Protein AF-A0A816TQZ9-F1 (afdb_monomer)

Secondary structure (DSSP, 8-state):
-TT-HHHHHHHHHHHHHHHHS---S-S--S-GGGSHHHHH-TTTTT-TTPPPEEEEEEEEEE--TTSS-TT-EEEEEEEEEETTS-GGGHHHHHHHHHHHHHHHHHT-EEEGGGTEEE----------HHHHHHHHTB-S-TTSSS--SSB---GGGTTS-GGGS--PBPPHHHHHHHHHHHHHHTSS--BTTB-S--TTTTSTT--TTTS----TTHHHHTT--------

Mean predicted aligned error: 10.35 Å

Organism: NCBI:txid392030

Radius of gyration: 22.28 Å; Cα contacts (8 Å, |Δi|>4): 282; chains: 1; bounding box: 49×62×60 Å

Structure (mmCIF, N/CA/C/O backbone):
data_AF-A0A816TQZ9-F1
#
_entry.id   AF-A0A816TQZ9-F1
#
loop_
_atom_site.group_PDB
_atom_site.id
_atom_site.type_symbol
_atom_site.label_atom_id
_atom_site.label_alt_id
_atom_site.label_comp_id
_atom_site.label_asym_id
_atom_site.label_entity_id
_atom_site.label_seq_id
_atom_site.pdbx_PDB_ins_code
_atom_site.Cartn_x
_atom_site.Cartn_y
_atom_site.Cartn_z
_atom_site.occupancy
_atom_site.B_iso_or_equiv
_atom_site.auth_seq_id
_atom_site.auth_comp_id
_atom_site.auth_asym_id
_atom_site.auth_atom_id
_atom_site.pdbx_PDB_model_num
ATOM 1 N N . MET A 1 1 ? -0.172 -1.841 18.898 1.00 71.25 1 MET A N 1
ATOM 2 C CA . MET A 1 1 ? 0.470 -0.613 18.380 1.00 71.25 1 MET A CA 1
ATOM 3 C C . MET A 1 1 ? 0.428 0.550 19.376 1.00 71.25 1 MET A C 1
ATOM 5 O O . MET A 1 1 ? 1.486 0.944 19.830 1.00 71.25 1 MET A O 1
ATOM 9 N N . LEU A 1 2 ? -0.741 1.076 19.772 1.00 70.94 2 LEU A N 1
ATOM 10 C CA . LEU A 1 2 ? -0.837 2.259 20.661 1.00 70.94 2 LEU A CA 1
ATOM 11 C C . LEU A 1 2 ? -0.293 2.056 22.089 1.00 70.94 2 LEU A C 1
ATOM 13 O O . LEU A 1 2 ? -0.017 3.023 22.787 1.00 70.94 2 LEU A O 1
ATOM 17 N N . SER A 1 3 ? -0.119 0.807 22.522 1.00 77.38 3 SER A N 1
ATOM 18 C CA . SER A 1 3 ? 0.549 0.453 23.779 1.00 77.38 3 SER A CA 1
ATOM 19 C C . SER A 1 3 ? 2.080 0.404 23.675 1.00 77.38 3 SER A C 1
ATOM 21 O O . SER A 1 3 ? 2.743 0.121 24.670 1.00 77.38 3 SER A O 1
ATOM 23 N N . ASN A 1 4 ? 2.655 0.629 22.487 1.00 80.25 4 ASN A N 1
ATOM 24 C CA . ASN A 1 4 ? 4.100 0.647 22.288 1.00 80.25 4 ASN A CA 1
ATOM 25 C C . ASN A 1 4 ? 4.689 1.923 22.932 1.00 80.25 4 ASN A C 1
ATOM 27 O O . ASN A 1 4 ? 4.287 3.019 22.533 1.00 80.25 4 ASN A O 1
ATOM 31 N N . PRO A 1 5 ? 5.646 1.814 23.877 1.00 84.38 5 PRO A N 1
ATOM 32 C CA . PRO A 1 5 ? 6.248 2.972 24.544 1.00 84.38 5 PRO A CA 1
ATOM 33 C C . PRO A 1 5 ? 6.835 4.009 23.580 1.00 84.38 5 PRO A C 1
ATOM 35 O O . PRO A 1 5 ? 6.706 5.205 23.812 1.00 84.38 5 PRO A O 1
ATOM 38 N N . TYR A 1 6 ? 7.411 3.566 22.460 1.00 81.75 6 TYR A N 1
ATOM 39 C CA . TYR A 1 6 ? 7.949 4.461 21.436 1.00 81.75 6 TYR A CA 1
ATOM 40 C C . TYR A 1 6 ? 6.853 5.300 20.762 1.00 81.75 6 TYR A C 1
ATOM 42 O O . TYR A 1 6 ? 7.016 6.502 20.564 1.00 81.75 6 TYR A O 1
ATOM 50 N N . VAL A 1 7 ? 5.709 4.680 20.450 1.00 80.50 7 VAL A N 1
ATOM 51 C CA . VAL A 1 7 ? 4.546 5.382 19.878 1.00 80.50 7 VAL A CA 1
ATOM 52 C C . VAL A 1 7 ? 3.989 6.385 20.884 1.00 80.50 7 VAL A C 1
ATOM 54 O O . VAL A 1 7 ? 3.632 7.498 20.506 1.00 80.50 7 VAL A O 1
ATOM 57 N N . LEU A 1 8 ? 3.953 6.018 22.166 1.00 82.88 8 LEU A N 1
ATOM 58 C CA . LEU A 1 8 ? 3.492 6.902 23.231 1.00 82.88 8 LEU A CA 1
ATOM 59 C C . LEU A 1 8 ? 4.400 8.133 23.392 1.00 82.88 8 LEU A C 1
ATOM 61 O O . LEU A 1 8 ? 3.894 9.248 23.495 1.00 82.88 8 LEU A O 1
ATOM 65 N N . ASP A 1 9 ? 5.722 7.958 23.340 1.00 83.88 9 ASP A N 1
ATOM 66 C CA . ASP A 1 9 ? 6.685 9.066 23.390 1.00 83.88 9 ASP A CA 1
ATOM 67 C C . ASP A 1 9 ? 6.522 10.032 22.210 1.00 83.88 9 ASP A C 1
ATOM 69 O O . ASP A 1 9 ? 6.576 11.254 22.379 1.00 83.88 9 ASP A O 1
ATOM 73 N N . ILE A 1 10 ? 6.312 9.494 21.006 1.00 80.94 10 ILE A N 1
ATOM 74 C CA . ILE A 1 10 ? 6.038 10.288 19.805 1.00 80.94 10 ILE A CA 1
ATOM 75 C C . ILE A 1 10 ? 4.733 11.072 19.960 1.00 80.94 10 ILE A C 1
ATOM 77 O O . ILE A 1 10 ? 4.704 12.272 19.686 1.00 80.94 10 ILE A O 1
ATOM 81 N N . LEU A 1 11 ? 3.674 10.413 20.434 1.00 79.75 11 LEU A N 1
ATOM 82 C CA . LEU A 1 11 ? 2.383 11.042 20.691 1.00 79.75 11 LEU A CA 1
ATOM 83 C C . LEU A 1 11 ? 2.515 12.209 21.668 1.00 79.75 11 LEU A C 1
ATOM 85 O O . LEU A 1 11 ? 2.061 13.308 21.366 1.00 79.75 11 LEU A O 1
ATOM 89 N N . ILE A 1 12 ? 3.187 12.004 22.803 1.00 80.38 12 ILE A N 1
ATOM 90 C CA . ILE A 1 12 ? 3.394 13.051 23.814 1.00 80.38 12 ILE A CA 1
ATOM 91 C C . ILE A 1 12 ? 4.124 14.258 23.208 1.00 80.38 12 ILE A C 1
ATOM 93 O O . ILE A 1 12 ? 3.735 15.403 23.447 1.00 80.38 12 ILE A O 1
ATOM 97 N N . LYS A 1 13 ? 5.165 14.027 22.397 1.00 80.31 13 LYS A N 1
ATOM 98 C CA . LYS A 1 13 ? 5.888 15.109 21.707 1.00 80.31 13 LYS A CA 1
ATOM 99 C C . LYS A 1 13 ? 4.984 15.875 20.739 1.00 80.31 13 LYS A C 1
ATOM 101 O O . LYS A 1 13 ? 5.015 17.104 20.759 1.00 80.31 13 LYS A O 1
ATOM 106 N N . ASN A 1 14 ? 4.178 15.171 19.942 1.00 77.06 14 ASN A N 1
ATOM 107 C CA . ASN A 1 14 ? 3.285 15.794 18.964 1.00 77.06 14 ASN A CA 1
ATOM 108 C C . ASN A 1 14 ? 2.167 16.603 19.645 1.00 77.06 14 ASN A C 1
ATOM 110 O O . ASN A 1 14 ? 1.941 17.759 19.302 1.00 77.06 14 ASN A O 1
ATOM 114 N N . PHE A 1 15 ? 1.541 16.058 20.694 1.00 74.81 15 PHE A N 1
ATOM 115 C CA . PHE A 1 15 ? 0.545 16.777 21.498 1.00 74.81 15 PHE A CA 1
ATOM 116 C C . PHE A 1 15 ? 1.100 18.071 22.090 1.00 74.81 15 PHE A C 1
ATOM 118 O O . PHE A 1 15 ? 0.459 19.115 21.995 1.00 74.81 15 PHE A O 1
ATOM 125 N N . ASN A 1 16 ? 2.304 18.022 22.663 1.00 72.25 16 ASN A N 1
ATOM 126 C CA . ASN A 1 16 ? 2.947 19.218 23.197 1.00 72.25 16 ASN A CA 1
ATOM 127 C C . ASN A 1 16 ? 3.206 20.262 22.101 1.00 72.25 16 ASN A C 1
ATOM 129 O O . ASN A 1 16 ? 3.134 21.453 22.380 1.00 72.25 16 ASN A O 1
ATOM 133 N N . GLN A 1 17 ? 3.487 19.860 20.860 1.00 72.06 17 GLN A N 1
ATOM 134 C CA . GLN A 1 17 ? 3.611 20.805 19.748 1.00 72.06 17 GLN A CA 1
ATOM 135 C C . GLN A 1 17 ? 2.259 21.400 19.347 1.00 72.06 17 GLN A C 1
ATOM 137 O O . GLN A 1 17 ? 2.161 22.620 1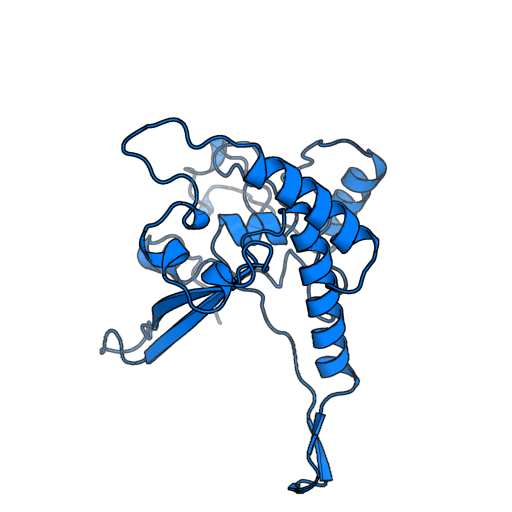9.261 1.00 72.06 17 GLN A O 1
ATOM 142 N N . ILE A 1 18 ? 1.222 20.576 19.170 1.00 68.31 18 ILE A N 1
ATOM 143 C CA . ILE A 1 18 ? -0.129 21.013 18.777 1.00 68.31 18 ILE A CA 1
ATOM 144 C C . ILE A 1 18 ? -0.721 21.976 19.816 1.00 68.31 18 ILE A C 1
ATOM 146 O O . ILE A 1 18 ? -1.246 23.022 19.456 1.00 68.31 18 ILE A O 1
ATOM 150 N N . ILE A 1 19 ? -0.583 21.675 21.112 1.00 64.06 19 ILE A N 1
ATOM 151 C CA . ILE A 1 19 ? -1.076 22.541 22.198 1.00 64.06 19 ILE A CA 1
ATOM 152 C C . ILE A 1 19 ? -0.330 23.886 22.233 1.00 64.06 19 ILE A C 1
ATOM 154 O O . ILE A 1 19 ? -0.926 24.912 22.552 1.00 64.06 19 ILE A O 1
ATOM 158 N N . ASN A 1 20 ? 0.967 23.894 21.908 1.00 63.34 20 ASN A N 1
ATOM 159 C CA . ASN A 1 20 ? 1.791 25.107 21.916 1.00 63.34 20 ASN A CA 1
ATOM 160 C C . ASN A 1 20 ? 1.712 25.914 20.609 1.00 63.34 20 ASN A C 1
ATOM 162 O O . ASN A 1 20 ? 2.188 27.053 20.572 1.00 63.34 20 ASN A O 1
ATOM 166 N N . GLN A 1 21 ? 1.124 25.364 19.542 1.00 62.41 21 GLN A N 1
ATOM 167 C CA . GLN A 1 21 ? 0.771 26.132 18.353 1.00 62.41 21 GLN A CA 1
ATOM 168 C C . GLN A 1 21 ? -0.410 27.036 18.708 1.00 62.41 21 GLN A C 1
ATOM 170 O O . GLN A 1 21 ? -1.573 26.670 18.571 1.00 62.41 21 GLN A O 1
ATOM 175 N N . ASN A 1 22 ? -0.102 28.237 19.203 1.00 52.62 22 ASN A N 1
ATOM 176 C CA . ASN A 1 22 ? -1.100 29.285 19.361 1.00 52.62 22 ASN A CA 1
ATOM 177 C C . ASN A 1 22 ? -1.821 29.461 18.021 1.00 52.62 22 ASN A C 1
ATOM 179 O O . ASN A 1 22 ? -1.175 29.729 17.006 1.00 52.62 22 ASN A O 1
ATOM 183 N N . ALA A 1 23 ? -3.147 29.318 18.023 1.00 53.66 23 ALA A N 1
ATOM 184 C CA . ALA A 1 23 ? -3.978 29.697 16.894 1.00 53.66 23 ALA A CA 1
ATOM 185 C C . ALA A 1 23 ? -3.732 31.186 16.615 1.00 53.66 23 ALA A C 1
ATOM 187 O O . ALA A 1 23 ? -4.242 32.059 17.318 1.00 53.66 23 ALA A O 1
ATOM 188 N N . HIS A 1 24 ? -2.876 31.480 15.639 1.00 53.28 24 HIS A N 1
ATOM 189 C CA . HIS A 1 24 ? -2.755 32.825 15.113 1.00 53.28 24 HIS A CA 1
ATOM 190 C C . HIS A 1 24 ? -4.095 33.168 14.469 1.00 53.28 24 HIS A C 1
ATOM 192 O O . HIS A 1 24 ? -4.574 32.429 13.608 1.00 53.28 24 HIS A O 1
ATOM 198 N N . ASP A 1 25 ? -4.697 34.258 14.945 1.00 51.41 25 ASP A N 1
ATOM 199 C CA . ASP A 1 25 ? -5.980 34.783 14.492 1.00 51.41 25 ASP A CA 1
ATOM 200 C C . ASP A 1 25 ? -5.898 35.077 12.990 1.00 51.41 25 ASP A C 1
ATOM 202 O O . ASP A 1 25 ? -5.339 36.076 12.537 1.00 51.41 25 ASP A O 1
ATOM 206 N N . THR A 1 26 ? -6.346 34.104 12.216 1.00 56.59 26 THR A N 1
ATOM 207 C CA . THR A 1 26 ? -6.417 34.120 10.765 1.00 56.59 26 THR A CA 1
ATOM 208 C C . THR A 1 26 ? -7.710 33.396 10.425 1.00 56.59 26 THR A C 1
ATOM 210 O O . THR A 1 26 ? -8.075 32.435 11.103 1.00 56.59 26 THR A O 1
ATOM 213 N N . ASP A 1 27 ? -8.413 33.830 9.381 1.00 64.56 27 ASP A N 1
ATOM 214 C CA . ASP A 1 27 ? -9.678 33.231 8.917 1.00 64.56 27 ASP A CA 1
ATOM 215 C C . ASP A 1 27 ? -9.530 31.770 8.411 1.00 64.56 27 ASP A C 1
ATOM 217 O O . ASP A 1 27 ? -10.388 31.247 7.700 1.00 64.56 27 ASP A O 1
ATOM 221 N N . LEU A 1 28 ? -8.422 31.098 8.737 1.00 62.06 28 LEU A N 1
ATOM 222 C CA . LEU A 1 28 ? -8.025 29.782 8.267 1.00 62.06 28 LEU A CA 1
ATOM 223 C C . LEU A 1 28 ? -8.034 28.774 9.420 1.00 62.06 28 LEU A C 1
ATOM 225 O O . LEU A 1 28 ? -7.440 28.979 10.478 1.00 62.06 28 LEU A O 1
ATOM 229 N N . MET A 1 29 ? -8.687 27.637 9.190 1.00 63.94 29 MET A N 1
ATOM 230 C CA . MET A 1 29 ? -8.690 26.513 10.120 1.00 63.94 29 MET A CA 1
ATOM 231 C C . MET A 1 29 ? -7.526 25.576 9.788 1.00 63.94 29 MET A C 1
ATOM 233 O O . MET A 1 29 ? -7.589 24.829 8.816 1.00 63.94 29 MET A O 1
ATOM 237 N N . PHE A 1 30 ? -6.475 25.610 10.605 1.00 62.88 30 PHE A N 1
ATOM 238 C CA . PHE A 1 30 ? -5.311 24.723 10.462 1.00 62.88 30 PHE A CA 1
ATOM 239 C C . PHE A 1 30 ? -5.487 23.372 11.158 1.00 62.88 30 PHE A C 1
ATOM 241 O O . PHE A 1 30 ? -4.858 22.393 10.778 1.00 62.88 30 PHE A O 1
ATOM 248 N N . ASP A 1 31 ? -6.359 23.322 12.165 1.00 68.50 31 ASP A N 1
ATOM 249 C CA . ASP A 1 31 ? -6.682 22.116 12.918 1.00 68.50 31 ASP A CA 1
ATOM 250 C C . ASP A 1 31 ? -8.156 22.192 13.327 1.00 68.50 31 ASP A C 1
ATOM 252 O O . ASP A 1 31 ? -8.632 23.218 13.821 1.00 68.50 31 ASP A O 1
ATOM 256 N N . TYR A 1 32 ? -8.903 21.115 13.123 1.00 71.69 32 TYR A N 1
ATOM 257 C CA . TYR A 1 32 ? -10.304 21.054 13.527 1.00 71.69 32 TYR A CA 1
ATOM 258 C C . TYR A 1 32 ? -10.478 20.981 15.048 1.00 71.69 32 TYR A C 1
ATOM 260 O O . TYR A 1 32 ? -11.555 21.308 15.532 1.00 71.69 32 TYR A O 1
ATOM 268 N N . ARG A 1 33 ? -9.434 20.714 15.844 1.00 71.19 33 ARG A N 1
ATOM 269 C CA . ARG A 1 33 ? -9.429 20.998 17.293 1.00 71.19 33 ARG A CA 1
ATOM 270 C C . ARG A 1 33 ? -9.761 22.467 17.593 1.00 71.19 33 ARG A C 1
ATOM 272 O O . ARG A 1 33 ? -10.336 22.765 18.640 1.00 71.19 33 ARG A O 1
ATOM 279 N N . HIS A 1 34 ? -9.481 23.379 16.661 1.00 71.94 34 HIS A N 1
ATOM 280 C CA . HIS A 1 34 ? -9.877 24.786 16.753 1.00 71.94 34 HIS A CA 1
ATOM 281 C C . HIS A 1 34 ? -11.310 25.054 16.266 1.00 71.94 34 HIS A C 1
ATOM 283 O O . HIS A 1 34 ? -11.861 26.122 16.554 1.00 71.94 34 HIS A O 1
ATOM 289 N N . ALA A 1 35 ? -11.949 24.093 15.590 1.00 74.31 35 ALA A N 1
ATOM 290 C CA . ALA A 1 35 ? -13.314 24.219 15.102 1.00 74.31 35 ALA A CA 1
ATOM 291 C C . ALA A 1 35 ? -14.307 24.370 16.260 1.00 74.31 35 ALA A C 1
ATOM 293 O O . ALA A 1 35 ? -14.221 23.714 17.303 1.00 74.31 35 ALA A O 1
ATOM 294 N N . SER A 1 36 ? -15.322 25.208 16.048 1.00 73.19 36 SER A N 1
ATOM 295 C CA . SER A 1 36 ? -16.401 25.413 17.023 1.00 73.19 36 SER A CA 1
ATOM 296 C C . SER A 1 36 ? -17.096 24.099 17.416 1.00 73.19 36 SER A C 1
ATOM 298 O O . SER A 1 36 ? -17.460 23.903 18.574 1.00 73.19 36 SER A O 1
ATOM 300 N N . GLN A 1 37 ? -17.201 23.164 16.471 1.00 77.00 37 GLN A N 1
ATOM 301 C CA . GLN A 1 37 ? -17.804 21.849 16.634 1.00 77.00 37 GLN A CA 1
ATOM 302 C C . GLN A 1 37 ? -16.960 20.938 17.535 1.00 77.00 37 GLN A C 1
ATOM 304 O O . GLN A 1 37 ? -17.521 20.207 18.350 1.00 77.00 37 GLN A O 1
ATOM 309 N N . ALA A 1 38 ? -15.626 21.016 17.460 1.00 74.81 38 ALA A N 1
ATOM 310 C CA . ALA A 1 38 ? -14.744 20.249 18.339 1.00 74.81 38 ALA A CA 1
ATOM 311 C C . ALA A 1 38 ? -14.896 20.674 19.806 1.00 74.81 38 ALA A C 1
ATOM 313 O O . ALA A 1 38 ? -14.959 19.819 20.688 1.00 74.81 38 ALA A O 1
ATOM 314 N N . LYS A 1 39 ? -15.079 21.978 20.069 1.00 72.00 39 LYS A N 1
ATOM 315 C CA . LYS A 1 39 ? -15.346 22.511 21.422 1.00 72.00 39 LYS A CA 1
ATOM 316 C C . LYS A 1 39 ? -16.665 22.004 22.020 1.00 72.00 39 LYS A C 1
ATOM 318 O O . LYS A 1 39 ? -16.823 21.975 23.240 1.00 72.00 39 LYS A O 1
ATOM 323 N N . LEU A 1 40 ? -17.610 21.601 21.171 1.00 82.38 40 LEU A N 1
ATOM 324 C CA . LEU A 1 40 ? -18.901 21.037 21.570 1.00 82.38 40 LEU A CA 1
ATOM 325 C C . LEU A 1 40 ? -18.886 19.503 21.658 1.00 82.38 40 LEU A C 1
ATOM 327 O O . LEU A 1 40 ? -19.858 18.920 22.140 1.00 82.38 40 LEU A O 1
ATOM 331 N N . HIS A 1 41 ? -17.808 18.839 21.230 1.00 85.44 41 HIS A N 1
ATOM 332 C CA . HIS A 1 41 ? -17.741 17.383 21.216 1.00 85.44 41 HIS A CA 1
ATOM 333 C C . HIS A 1 41 ? -17.778 16.818 22.653 1.00 85.44 41 HIS A C 1
ATOM 335 O O . HIS A 1 41 ? -16.943 17.205 23.479 1.00 85.44 41 HIS A O 1
ATOM 341 N N . PRO A 1 42 ? -18.686 15.873 22.980 1.00 88.06 42 PRO A N 1
ATOM 342 C CA . PRO A 1 42 ? -18.902 15.406 24.356 1.00 88.06 42 PRO A CA 1
ATOM 343 C C . PRO A 1 42 ? -17.651 14.852 25.045 1.00 88.06 42 PRO A C 1
ATOM 345 O O . PRO A 1 42 ? -17.492 14.987 26.260 1.00 88.06 42 PRO A O 1
ATOM 348 N N . VAL A 1 43 ? -16.760 14.228 24.271 1.00 86.44 43 VAL A N 1
ATOM 349 C CA . VAL A 1 43 ? -15.501 13.682 24.790 1.00 86.44 43 VAL A CA 1
ATOM 350 C C . VAL A 1 43 ? -14.453 14.781 24.933 1.00 86.44 43 VAL A C 1
ATOM 352 O O . VAL A 1 43 ? -13.861 14.893 26.000 1.00 86.44 43 VAL A O 1
ATOM 355 N N . LEU A 1 44 ? -14.273 15.637 23.920 1.00 80.69 44 LEU A N 1
ATOM 356 C CA . LEU A 1 44 ? -13.209 16.655 23.923 1.00 80.69 44 LEU A CA 1
ATOM 357 C C . LEU A 1 44 ? -13.479 17.754 24.951 1.00 80.69 44 LEU A C 1
ATOM 359 O O . LEU A 1 44 ? -12.550 18.248 25.578 1.00 80.69 44 LEU A O 1
ATOM 363 N N . LYS A 1 45 ? -14.755 18.069 25.207 1.00 81.31 45 LYS A N 1
ATOM 364 C CA . LYS A 1 45 ? -15.158 19.014 26.253 1.00 81.31 45 LYS A CA 1
ATOM 365 C C . LYS A 1 45 ? -14.685 18.592 27.651 1.00 81.31 45 LYS A C 1
ATOM 367 O O . LYS A 1 45 ? -14.358 19.449 28.463 1.00 81.31 45 LYS A O 1
ATOM 372 N N . ASN A 1 46 ? -14.678 17.289 27.936 1.00 83.44 46 ASN A N 1
ATOM 373 C CA . ASN A 1 46 ? -14.312 16.748 29.251 1.00 83.44 46 ASN A CA 1
ATOM 374 C C . ASN A 1 46 ? -12.877 16.203 29.298 1.00 83.44 46 ASN A C 1
ATOM 376 O O . ASN A 1 46 ? -12.300 16.075 30.374 1.00 83.44 46 ASN A O 1
ATOM 380 N N . LYS A 1 47 ? -12.331 15.822 28.141 1.00 84.50 47 LYS A N 1
ATOM 381 C CA . LYS A 1 47 ? -11.024 15.186 27.964 1.00 84.50 47 LYS A CA 1
ATOM 382 C C . LYS A 1 47 ? -10.338 15.788 26.728 1.00 84.50 47 LYS A C 1
ATOM 384 O O . LYS A 1 47 ? -10.317 15.133 25.680 1.00 84.50 47 LYS A O 1
ATOM 389 N N . PRO A 1 48 ? -9.813 17.022 26.823 1.00 76.81 48 PRO A N 1
ATOM 390 C CA . PRO A 1 48 ? -9.214 17.727 25.686 1.00 76.81 48 PRO A CA 1
ATOM 391 C C . PRO A 1 48 ? -7.989 17.005 25.102 1.00 76.81 48 PRO A C 1
ATOM 393 O O . PRO A 1 48 ? -7.726 17.127 23.912 1.00 76.81 48 PRO A O 1
ATOM 396 N N . ASP A 1 49 ? -7.311 16.176 25.900 1.00 76.25 49 ASP A N 1
ATOM 397 C CA . ASP A 1 49 ? -6.138 15.393 25.481 1.00 76.25 49 ASP A CA 1
ATOM 398 C C . ASP A 1 49 ? -6.500 14.065 24.786 1.00 76.25 49 ASP A C 1
ATOM 400 O O . ASP A 1 49 ? -5.647 13.201 24.585 1.00 76.25 49 ASP A O 1
ATOM 404 N N . SER A 1 50 ? -7.776 13.845 24.456 1.00 81.25 50 SER A N 1
ATOM 405 C CA . SER A 1 50 ? -8.187 12.618 23.767 1.00 81.25 50 SER A CA 1
ATOM 406 C C . SER A 1 50 ? -7.609 12.578 22.355 1.00 81.25 50 SER A C 1
ATOM 408 O O . SER A 1 50 ? -7.688 13.563 21.625 1.00 81.25 50 SER A O 1
ATOM 410 N N . LEU A 1 51 ? -7.092 11.413 21.955 1.00 78.69 51 LEU A N 1
ATOM 411 C CA . LEU A 1 51 ? -6.723 11.153 20.566 1.00 78.69 51 LEU A CA 1
ATOM 412 C C . LEU A 1 51 ? -7.945 11.270 19.663 1.00 78.69 51 LEU A C 1
ATOM 414 O O . LEU A 1 51 ? -9.015 10.732 19.972 1.00 78.69 51 LEU A O 1
ATOM 418 N N . TRP A 1 52 ? -7.764 11.924 18.526 1.00 77.56 52 TRP A N 1
ATOM 419 C CA . TRP A 1 52 ? -8.813 12.086 17.549 1.00 77.56 52 TRP A CA 1
ATOM 420 C C . TRP A 1 52 ? -8.720 11.029 16.449 1.00 77.56 52 TRP A C 1
ATOM 422 O O . TRP A 1 52 ? -7.734 10.891 15.729 1.00 77.56 52 TRP A O 1
ATOM 432 N N . PHE A 1 53 ? -9.808 10.277 16.334 1.00 81.88 53 PHE A N 1
ATOM 433 C CA . PHE A 1 53 ? -10.116 9.386 15.234 1.00 81.88 53 PHE A CA 1
ATOM 434 C C . PHE A 1 53 ? -11.095 10.049 14.252 1.00 81.88 53 PHE A C 1
ATOM 436 O O . PHE A 1 53 ? -12.219 10.399 14.627 1.00 81.88 53 PHE A O 1
ATOM 443 N N . GLN A 1 54 ? -10.672 10.220 13.004 1.00 83.62 54 GLN A N 1
ATOM 444 C CA . GLN A 1 54 ? -11.473 10.757 11.910 1.00 83.62 54 GLN A CA 1
ATOM 445 C C . GLN A 1 54 ? -11.873 9.634 10.955 1.00 83.62 54 GLN A C 1
ATOM 447 O O . GLN A 1 54 ? -11.058 8.783 10.610 1.00 83.62 54 GLN A O 1
ATOM 452 N N . LEU A 1 55 ? -13.130 9.665 10.516 1.00 86.62 55 LEU A N 1
ATOM 453 C CA . LEU A 1 55 ? -13.649 8.816 9.453 1.00 86.62 55 LEU A CA 1
ATOM 454 C C . LEU A 1 55 ? -13.971 9.680 8.239 1.00 86.62 55 LEU A C 1
ATOM 456 O O . LEU A 1 55 ? -14.585 10.739 8.378 1.00 86.62 55 LEU A O 1
ATOM 460 N N . TYR A 1 56 ? -13.588 9.208 7.063 1.00 84.31 56 TYR A N 1
ATOM 461 C CA . TYR A 1 56 ? -13.966 9.783 5.780 1.00 84.31 56 TYR A CA 1
ATOM 462 C C . TYR A 1 56 ? -14.524 8.667 4.901 1.00 84.31 56 TYR A C 1
ATOM 464 O O . TYR A 1 56 ? -14.032 7.541 4.937 1.00 84.31 56 TYR A O 1
ATOM 472 N N . VAL A 1 57 ? -15.588 8.954 4.159 1.00 87.81 57 VAL A N 1
ATOM 473 C CA . VAL A 1 57 ? -16.233 7.973 3.287 1.00 87.81 57 VAL A CA 1
ATOM 474 C C . VAL A 1 57 ? -16.333 8.560 1.895 1.00 87.81 57 VAL A C 1
ATOM 476 O O . VAL A 1 57 ? -16.811 9.681 1.740 1.00 87.81 57 VAL A O 1
ATOM 479 N N . ASP A 1 58 ? -15.918 7.771 0.914 1.00 85.31 58 ASP A N 1
ATOM 480 C CA . ASP A 1 58 ? -16.065 8.073 -0.503 1.00 85.31 58 ASP A CA 1
ATOM 481 C C . ASP A 1 58 ? -16.733 6.896 -1.226 1.00 85.31 58 ASP A C 1
ATOM 483 O O . ASP A 1 58 ? -16.727 5.761 -0.739 1.00 85.31 58 ASP A O 1
ATOM 487 N N . GLU A 1 59 ? -17.328 7.149 -2.386 1.00 79.38 59 GLU A N 1
ATOM 488 C CA . GLU A 1 59 ? -17.925 6.121 -3.237 1.00 79.38 59 GLU A CA 1
ATOM 489 C C . GLU A 1 59 ? -17.249 6.105 -4.606 1.00 79.38 59 GLU A C 1
ATOM 491 O O . GLU A 1 59 ? -17.254 7.097 -5.329 1.00 79.38 59 GLU A O 1
ATOM 496 N N . ILE A 1 60 ? -16.762 4.936 -5.017 1.00 73.19 60 ILE A N 1
ATOM 497 C CA . ILE A 1 60 ? -16.259 4.708 -6.371 1.00 73.19 60 ILE A CA 1
ATOM 4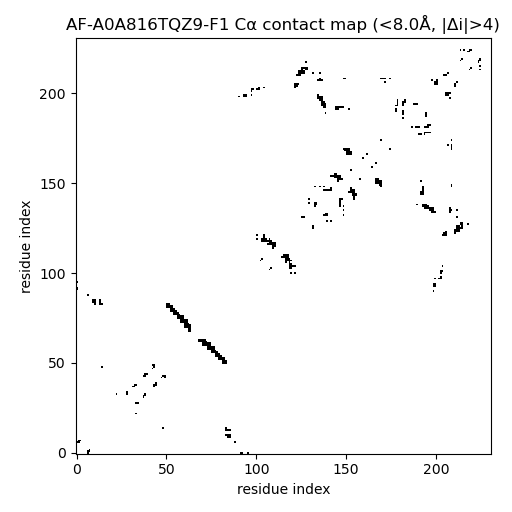98 C C . ILE A 1 60 ? -17.308 3.948 -7.180 1.00 73.19 60 ILE A C 1
ATOM 500 O O . ILE A 1 60 ? -17.743 2.860 -6.798 1.00 73.19 60 ILE A O 1
ATOM 504 N N . GLY A 1 61 ? -17.703 4.503 -8.327 1.00 68.00 61 GLY A N 1
ATOM 505 C CA . GLY A 1 61 ? -18.476 3.785 -9.339 1.00 68.00 61 GLY A CA 1
ATOM 506 C C . GLY A 1 61 ? -17.582 2.810 -10.104 1.00 68.00 61 GLY A C 1
ATOM 507 O O . GLY A 1 61 ? -16.587 3.216 -10.697 1.00 68.00 61 GLY A O 1
ATOM 508 N N . LEU A 1 62 ? -17.929 1.524 -10.097 1.00 67.06 62 LEU A N 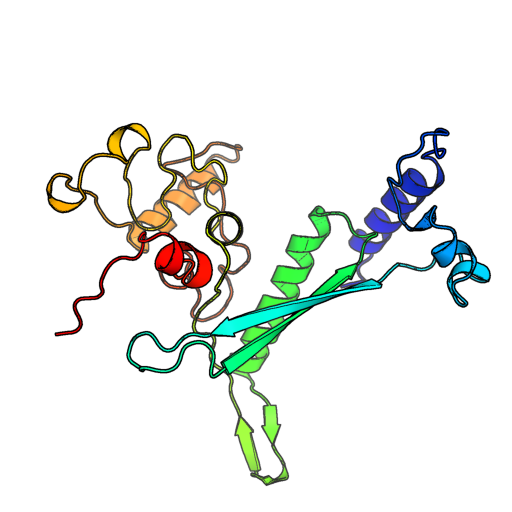1
ATOM 509 C CA . LEU A 1 62 ? -17.295 0.518 -10.940 1.00 67.06 62 LEU A CA 1
ATOM 510 C C . LEU A 1 62 ? -18.110 0.340 -12.221 1.00 67.06 62 LEU A C 1
ATOM 512 O O . LEU A 1 62 ? -19.237 -0.171 -12.216 1.00 67.06 62 LEU A O 1
ATOM 516 N N . THR A 1 63 ? -17.514 0.734 -13.339 1.00 57.59 63 THR A N 1
ATOM 517 C CA . THR A 1 63 ? -18.065 0.516 -14.676 1.00 57.59 63 THR A CA 1
ATOM 518 C C . THR A 1 63 ? -17.584 -0.829 -15.204 1.00 57.59 63 THR A C 1
ATOM 520 O O . THR A 1 63 ? -16.388 -1.102 -15.224 1.00 57.59 63 THR A O 1
ATOM 523 N N . ASN A 1 64 ? -18.498 -1.681 -15.674 1.00 56.94 64 ASN A N 1
ATOM 524 C CA . ASN A 1 64 ? -18.107 -2.856 -16.449 1.00 56.94 64 ASN A CA 1
ATOM 525 C C . ASN A 1 64 ? -17.664 -2.389 -17.851 1.00 56.94 64 ASN A C 1
ATOM 527 O O . ASN A 1 64 ? -18.516 -1.890 -18.593 1.00 56.94 64 ASN A O 1
ATOM 531 N N . PRO A 1 65 ? -16.395 -2.580 -18.257 1.00 54.59 65 PRO A N 1
ATOM 532 C CA . PRO A 1 65 ? -15.914 -2.127 -19.562 1.00 54.59 65 PRO A CA 1
ATOM 533 C C . PRO A 1 65 ? -16.549 -2.874 -20.754 1.00 54.59 65 PRO A C 1
ATOM 535 O O . PRO A 1 65 ? -16.376 -2.453 -21.894 1.00 54.59 65 PRO A O 1
ATOM 538 N N . ILE A 1 66 ? -17.301 -3.962 -20.523 1.00 54.41 66 ILE A N 1
ATOM 539 C CA . ILE A 1 66 ? -17.890 -4.832 -21.563 1.00 54.41 66 ILE A CA 1
ATOM 540 C C . ILE A 1 66 ? -19.444 -4.788 -21.550 1.00 54.41 66 ILE A C 1
ATOM 542 O O . ILE A 1 66 ? -20.109 -5.603 -22.185 1.00 54.41 66 ILE A O 1
ATOM 546 N N . GLY A 1 67 ? -20.079 -3.830 -20.857 1.00 55.34 67 GLY A N 1
ATOM 547 C CA . GLY A 1 67 ? -21.547 -3.756 -20.733 1.00 55.34 67 GLY A CA 1
ATOM 548 C C . GLY A 1 67 ? -22.164 -2.391 -21.059 1.00 55.34 67 GLY A C 1
ATOM 549 O O . GLY A 1 67 ? -21.635 -1.352 -20.694 1.00 55.34 67 GLY A O 1
ATOM 550 N N . VAL A 1 68 ? -23.354 -2.385 -21.678 1.00 51.56 68 VAL A N 1
ATOM 551 C CA . VAL A 1 68 ? -24.098 -1.173 -22.119 1.00 51.56 68 VAL A CA 1
ATOM 552 C C . VAL A 1 68 ? -24.668 -0.332 -20.953 1.00 51.56 68 VAL A C 1
ATOM 554 O O . VAL A 1 68 ? -25.357 0.661 -21.174 1.00 51.56 68 VAL A O 1
ATOM 557 N N . LYS A 1 69 ? -24.405 -0.700 -19.694 1.00 53.75 69 LYS A N 1
ATOM 558 C CA . LYS A 1 69 ? -24.827 0.066 -18.513 1.00 53.75 69 LYS A CA 1
ATOM 559 C C . LYS A 1 69 ? -23.610 0.629 -17.790 1.00 53.75 69 LYS A C 1
ATOM 561 O O . LYS A 1 69 ? -22.862 -0.117 -17.165 1.00 53.75 69 LYS A O 1
ATOM 566 N N . LYS A 1 70 ? -23.467 1.955 -17.851 1.00 51.94 70 LYS A N 1
ATOM 567 C CA . LYS A 1 70 ? -22.614 2.712 -16.933 1.00 51.94 70 LYS A CA 1
ATOM 568 C C . LYS A 1 70 ? -23.183 2.587 -15.506 1.00 51.94 70 LYS A C 1
ATOM 570 O O . LYS A 1 70 ? -24.397 2.665 -15.328 1.00 51.94 70 LYS A O 1
ATOM 575 N N . ASP A 1 71 ? -22.301 2.339 -14.539 1.00 52.72 71 ASP A N 1
ATOM 576 C CA . ASP A 1 71 ? -22.509 2.430 -13.081 1.00 52.72 71 ASP A CA 1
ATOM 577 C C . ASP A 1 71 ? -23.473 1.437 -12.402 1.00 52.72 71 ASP A C 1
ATOM 579 O O . ASP A 1 71 ? -24.301 1.815 -11.573 1.00 52.72 71 ASP A O 1
ATOM 583 N N . THR A 1 72 ? -23.369 0.134 -12.685 1.00 56.81 72 THR A N 1
ATOM 584 C CA . THR A 1 72 ? -24.170 -0.877 -11.956 1.00 56.81 72 THR A CA 1
ATOM 585 C C . THR A 1 72 ? -23.631 -1.275 -10.576 1.00 56.81 72 THR A C 1
ATOM 587 O O . THR A 1 72 ? -24.378 -1.888 -9.815 1.00 56.81 72 THR A O 1
ATOM 590 N N . GLN A 1 73 ? -22.376 -0.966 -10.230 1.00 62.62 73 GLN A N 1
ATOM 591 C CA . GLN A 1 73 ? -21.781 -1.323 -8.934 1.00 62.62 73 GLN A CA 1
ATOM 592 C C . GLN A 1 73 ? -21.050 -0.128 -8.324 1.00 62.62 73 GLN A C 1
ATOM 594 O O . GLN A 1 73 ? -20.337 0.582 -9.024 1.00 62.62 73 GLN A O 1
ATOM 599 N N . LYS A 1 74 ? -21.223 0.086 -7.017 1.00 74.00 74 LYS A N 1
ATOM 600 C CA . LYS A 1 74 ? -20.494 1.097 -6.247 1.00 74.00 74 LYS A CA 1
ATOM 601 C C . LYS A 1 74 ? -19.687 0.421 -5.149 1.00 74.00 74 LYS A C 1
ATOM 603 O O . LYS A 1 74 ? -20.204 -0.465 -4.469 1.00 74.00 74 LYS A O 1
ATOM 608 N N . VAL A 1 75 ? -18.449 0.855 -4.970 1.00 77.06 75 VAL A N 1
ATOM 609 C CA . VAL A 1 75 ? -17.590 0.472 -3.852 1.00 77.06 75 VAL A CA 1
ATOM 610 C C . VAL A 1 75 ? -17.505 1.656 -2.908 1.00 77.06 75 VAL A C 1
ATOM 612 O O . VAL A 1 75 ? -17.041 2.724 -3.289 1.00 77.06 75 VAL A O 1
ATOM 615 N N . THR A 1 76 ? -17.960 1.468 -1.675 1.00 83.19 76 THR A N 1
ATOM 616 C CA . THR A 1 76 ? -17.794 2.463 -0.616 1.00 83.19 76 THR A CA 1
ATOM 617 C C . THR A 1 76 ? -16.433 2.267 0.034 1.00 83.19 76 THR A C 1
ATOM 619 O O . THR A 1 76 ? -16.141 1.195 0.568 1.00 83.19 76 THR A O 1
ATOM 622 N N . MET A 1 77 ? -15.610 3.305 0.005 1.00 82.38 77 MET A N 1
ATOM 623 C CA . MET A 1 77 ? -14.328 3.350 0.687 1.00 82.38 77 MET A CA 1
ATOM 624 C C . MET A 1 77 ? -14.507 4.087 2.003 1.00 82.38 77 MET A C 1
ATOM 626 O O . MET A 1 77 ? -14.959 5.227 2.026 1.00 82.38 77 MET A O 1
ATOM 630 N N . LEU A 1 78 ? -14.158 3.428 3.104 1.00 83.19 78 LEU A N 1
ATOM 631 C CA . LEU A 1 78 ? -14.097 4.050 4.418 1.00 83.19 78 LEU A CA 1
ATOM 632 C C . LEU A 1 78 ? -12.630 4.217 4.791 1.00 83.19 78 LEU A C 1
ATOM 634 O O . LEU A 1 78 ? -11.914 3.245 5.022 1.00 83.19 78 LEU A O 1
ATOM 638 N N . TYR A 1 79 ? -12.205 5.466 4.848 1.00 83.56 79 TYR A N 1
ATOM 639 C CA . TYR A 1 79 ? -10.896 5.876 5.309 1.00 83.56 79 TYR A CA 1
ATOM 640 C C . TYR A 1 79 ? -10.996 6.210 6.789 1.00 83.56 79 TYR A C 1
ATOM 642 O O . TYR A 1 79 ? -11.963 6.829 7.242 1.00 83.56 79 TYR A O 1
ATOM 650 N N . PHE A 1 80 ? -9.981 5.819 7.547 1.00 81.38 80 PHE A N 1
ATOM 651 C CA . PHE A 1 80 ? -9.829 6.274 8.914 1.00 81.38 80 PHE A CA 1
ATOM 652 C C . PHE A 1 80 ? -8.445 6.870 9.108 1.00 81.38 80 PHE A C 1
ATOM 654 O O . PHE A 1 80 ? -7.462 6.388 8.551 1.00 81.38 80 PHE A O 1
ATOM 661 N N . GLN A 1 81 ? -8.378 7.907 9.930 1.00 78.81 81 GLN A N 1
ATOM 662 C CA . GLN A 1 81 ? -7.135 8.553 10.309 1.00 78.81 81 GLN A CA 1
ATOM 663 C C . GLN A 1 81 ? -7.130 8.759 11.818 1.00 78.81 81 GLN A C 1
ATOM 665 O O . GLN A 1 81 ? -8.115 9.203 12.408 1.00 78.81 81 GLN A O 1
ATOM 670 N N . LEU A 1 82 ? -6.003 8.451 12.449 1.00 79.50 82 LEU A N 1
ATOM 671 C CA . LEU A 1 82 ? -5.704 8.938 13.789 1.00 79.50 82 LEU A CA 1
ATOM 672 C C . LEU A 1 82 ? -4.931 10.245 13.621 1.00 79.50 82 LEU A C 1
ATOM 674 O O . LEU A 1 82 ? -3.726 10.219 13.391 1.00 79.50 82 LEU A O 1
ATOM 678 N N . ALA A 1 83 ? -5.648 11.369 13.666 1.00 75.62 83 ALA A N 1
ATOM 679 C CA . ALA A 1 83 ? -5.159 12.677 13.221 1.00 75.62 83 ALA A CA 1
ATOM 680 C C . ALA A 1 83 ? -3.919 13.167 13.990 1.00 75.62 83 ALA A C 1
ATOM 682 O O . ALA A 1 83 ? -3.127 13.936 13.461 1.00 75.62 83 ALA A O 1
ATOM 683 N N . ASP A 1 84 ? -3.728 12.681 15.218 1.00 77.19 84 ASP A N 1
ATOM 684 C CA . ASP A 1 84 ? -2.622 13.085 16.091 1.00 77.19 84 ASP A CA 1
ATOM 685 C C . ASP A 1 84 ? -1.365 12.206 15.956 1.00 77.19 84 ASP A C 1
ATOM 687 O O . ASP A 1 84 ? -0.367 12.448 16.643 1.00 77.19 84 ASP A O 1
ATOM 691 N N . LEU A 1 85 ? -1.395 11.163 15.117 1.00 75.94 85 LEU A N 1
ATOM 692 C CA . LEU A 1 85 ? -0.217 10.338 14.854 1.00 75.94 85 LEU A CA 1
ATOM 693 C C . LEU A 1 85 ? 0.604 10.937 13.706 1.00 75.94 85 LEU A C 1
ATOM 695 O O . LEU A 1 85 ? 0.047 11.192 12.641 1.00 75.94 85 LEU A O 1
ATOM 699 N N . PRO A 1 86 ? 1.921 11.138 13.887 1.00 72.38 86 PRO A N 1
ATOM 700 C CA . PRO A 1 86 ? 2.777 11.574 12.795 1.00 72.38 86 PRO A CA 1
ATOM 701 C C . PRO A 1 86 ? 3.026 10.442 11.798 1.00 72.38 86 PRO A C 1
ATOM 703 O O . PRO A 1 86 ? 2.945 9.259 12.143 1.00 72.38 86 PRO A O 1
ATOM 706 N N . ASP A 1 87 ? 3.440 10.817 10.588 1.00 69.00 87 ASP A N 1
ATOM 707 C CA . ASP A 1 87 ? 3.673 9.887 9.478 1.00 69.00 87 ASP A CA 1
ATOM 708 C C . ASP A 1 87 ? 4.696 8.792 9.797 1.00 69.00 87 ASP A C 1
ATOM 710 O O . ASP A 1 87 ? 4.624 7.691 9.256 1.00 69.00 87 ASP A O 1
ATOM 714 N N . THR A 1 88 ? 5.619 9.043 10.730 1.00 70.56 88 THR A N 1
ATOM 715 C CA . THR A 1 88 ? 6.590 8.043 11.200 1.00 70.56 88 THR A CA 1
ATOM 716 C C . THR A 1 88 ? 5.935 6.815 11.836 1.00 70.56 88 THR A C 1
ATOM 718 O O . THR A 1 88 ? 6.560 5.759 11.911 1.00 70.56 88 THR A O 1
ATOM 721 N N . VAL A 1 89 ? 4.676 6.914 12.274 1.00 75.00 89 VAL A N 1
ATOM 722 C CA . VAL A 1 89 ? 3.913 5.784 12.820 1.00 75.00 89 VAL A CA 1
ATOM 723 C C . VAL A 1 89 ? 3.273 4.941 11.708 1.00 75.00 89 VAL A C 1
ATOM 725 O O . VAL A 1 89 ? 2.968 3.773 11.946 1.00 75.00 89 VAL A O 1
ATOM 728 N N . ASN A 1 90 ? 3.141 5.460 10.480 1.00 74.31 90 ASN A N 1
ATOM 729 C CA . ASN A 1 90 ? 2.544 4.733 9.348 1.00 74.31 90 ASN A CA 1
ATOM 730 C C . ASN A 1 90 ? 3.274 3.413 9.062 1.00 74.31 90 ASN A C 1
ATOM 732 O O . ASN A 1 90 ? 2.626 2.391 8.839 1.00 74.31 90 ASN A O 1
ATOM 736 N N . SER A 1 91 ? 4.604 3.383 9.187 1.00 77.12 91 SER A N 1
ATOM 737 C CA . SER A 1 91 ? 5.384 2.148 9.032 1.00 77.12 91 SER A CA 1
ATOM 738 C C . SER A 1 91 ? 4.967 1.064 10.033 1.00 77.12 91 SER A C 1
ATOM 740 O O . SER A 1 91 ? 4.842 -0.100 9.663 1.00 77.12 91 SER A O 1
ATOM 742 N N . MET A 1 92 ? 4.656 1.437 11.281 1.00 81.25 92 MET A N 1
ATOM 743 C CA . MET A 1 92 ? 4.187 0.487 12.301 1.00 81.25 92 MET A CA 1
ATOM 744 C C . MET A 1 92 ? 2.780 -0.045 12.007 1.00 81.25 92 MET A C 1
ATOM 746 O O . MET A 1 92 ? 2.458 -1.185 12.362 1.00 81.25 92 MET A O 1
ATOM 750 N N . PHE A 1 93 ? 1.933 0.762 11.361 1.00 82.81 93 PHE A N 1
ATOM 751 C CA . PHE A 1 93 ? 0.636 0.297 10.875 1.00 82.81 93 PHE A CA 1
ATOM 752 C C . PHE A 1 93 ? 0.801 -0.729 9.762 1.00 82.81 93 PHE A C 1
ATOM 754 O O . PHE A 1 93 ? 0.180 -1.788 9.835 1.00 82.81 93 PHE A O 1
ATOM 761 N N . PHE A 1 94 ? 1.654 -0.457 8.771 1.00 88.56 94 PHE A N 1
ATOM 762 C CA . PHE A 1 94 ? 1.903 -1.404 7.684 1.00 88.56 94 PHE A CA 1
ATOM 763 C C . PHE A 1 94 ? 2.470 -2.722 8.203 1.00 88.56 94 PHE A C 1
ATOM 765 O O . PHE A 1 94 ? 1.962 -3.774 7.833 1.00 88.56 94 PHE A O 1
ATOM 772 N N . GLU A 1 95 ? 3.427 -2.688 9.132 1.00 88.62 95 GLU A N 1
ATOM 773 C CA . GLU A 1 95 ? 3.943 -3.905 9.771 1.00 88.62 95 GLU A CA 1
ATOM 774 C C . GLU A 1 95 ? 2.840 -4.717 10.462 1.00 88.62 95 GLU A C 1
ATOM 776 O O . GLU A 1 95 ? 2.774 -5.937 10.297 1.00 88.62 95 GLU A O 1
ATOM 781 N N . SER A 1 96 ? 1.942 -4.045 11.192 1.00 89.12 96 SER A N 1
ATOM 782 C CA . SER A 1 96 ? 0.815 -4.700 11.868 1.00 89.12 96 SER A CA 1
ATOM 783 C C . SER A 1 96 ? -0.153 -5.331 10.858 1.00 89.12 96 SER A C 1
ATOM 785 O O . SER A 1 96 ? -0.535 -6.489 11.011 1.00 89.12 96 SER A O 1
ATOM 787 N N . ILE A 1 97 ? -0.492 -4.610 9.783 1.00 91.50 97 ILE A N 1
ATOM 788 C CA . ILE A 1 97 ? -1.357 -5.112 8.705 1.00 91.50 97 ILE A CA 1
ATOM 789 C C . ILE A 1 97 ? -0.714 -6.319 8.013 1.00 91.50 97 ILE A C 1
ATOM 791 O O . ILE A 1 97 ? -1.380 -7.326 7.790 1.00 91.50 97 ILE A O 1
ATOM 795 N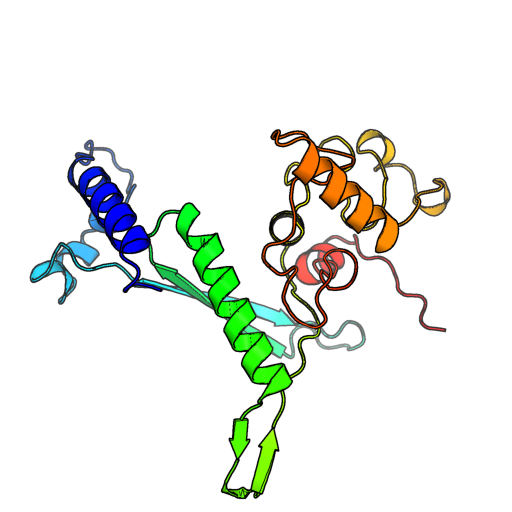 N . VAL A 1 98 ? 0.582 -6.254 7.698 1.00 95.31 98 VAL A N 1
ATOM 796 C CA . VAL A 1 98 ? 1.325 -7.363 7.084 1.00 95.31 98 VAL A CA 1
ATOM 797 C C . VAL A 1 98 ? 1.291 -8.600 7.983 1.00 95.31 98 VAL A C 1
ATOM 799 O O . VAL A 1 98 ? 1.051 -9.706 7.495 1.00 95.31 98 VAL A O 1
ATOM 802 N N . GLN A 1 99 ? 1.492 -8.430 9.292 1.00 95.12 99 GLN A N 1
ATOM 803 C CA . GLN A 1 99 ? 1.426 -9.526 10.256 1.00 95.12 99 GLN A CA 1
ATOM 804 C C . GLN A 1 99 ? 0.026 -10.153 10.320 1.00 95.12 99 GLN A C 1
ATOM 806 O O . GLN A 1 99 ? -0.099 -11.382 10.276 1.00 95.12 99 GLN A O 1
ATOM 811 N N . ASP A 1 100 ? -1.018 -9.331 10.400 1.00 94.81 100 ASP A N 1
ATOM 812 C CA . ASP A 1 100 ? -2.402 -9.800 10.471 1.00 94.81 100 ASP A CA 1
ATOM 813 C C . ASP A 1 100 ? -2.803 -10.531 9.184 1.00 94.81 100 ASP A C 1
ATOM 815 O O . ASP A 1 100 ? -3.329 -11.645 9.238 1.00 94.81 100 ASP A O 1
ATOM 819 N N . LEU A 1 101 ? -2.472 -9.973 8.015 1.00 95.94 101 LEU A N 1
ATOM 820 C CA . LEU A 1 101 ? -2.721 -10.615 6.725 1.00 95.94 101 LEU A CA 1
ATOM 821 C C . LEU A 1 101 ? -1.964 -11.941 6.609 1.00 95.94 101 LEU A C 1
ATOM 823 O O . LEU A 1 101 ? -2.564 -12.953 6.262 1.00 95.94 101 LEU A O 1
ATOM 827 N N . ASN A 1 102 ? -0.680 -11.995 6.966 1.00 97.56 102 ASN A N 1
ATOM 828 C CA . ASN A 1 102 ? 0.073 -13.252 6.978 1.00 97.56 102 ASN A CA 1
ATOM 829 C C . ASN A 1 102 ? -0.542 -14.289 7.926 1.00 97.56 102 ASN A C 1
ATOM 831 O O . ASN A 1 102 ? -0.588 -15.473 7.589 1.00 97.56 102 ASN A O 1
ATOM 835 N N . THR A 1 103 ? -1.069 -13.864 9.074 1.00 96.81 103 THR A N 1
ATOM 836 C CA . THR A 1 103 ? -1.795 -14.744 10.000 1.00 96.81 103 THR A CA 1
ATOM 837 C C . THR A 1 103 ? -3.073 -15.285 9.358 1.00 96.81 103 THR A C 1
ATOM 839 O O . THR A 1 103 ? -3.323 -16.487 9.412 1.00 96.81 103 THR A O 1
ATOM 842 N N . LEU A 1 104 ? -3.853 -14.443 8.676 1.00 96.50 104 LEU A N 1
ATOM 843 C CA . LEU A 1 104 ? -5.056 -14.864 7.950 1.00 96.50 104 LEU A CA 1
ATOM 844 C C . LEU A 1 104 ? -4.743 -15.803 6.775 1.00 96.50 104 LEU A C 1
ATOM 846 O O . LEU A 1 104 ? -5.514 -16.722 6.497 1.00 96.50 104 LEU A O 1
ATOM 850 N N . GLN A 1 105 ? -3.615 -15.608 6.095 1.00 96.81 105 GLN A N 1
ATOM 851 C CA . GLN A 1 105 ? -3.195 -16.475 4.992 1.00 96.81 105 GLN A CA 1
ATOM 852 C C . GLN A 1 105 ? -2.680 -17.834 5.480 1.00 96.81 105 GLN A C 1
ATOM 854 O O . GLN A 1 105 ? -2.984 -18.863 4.880 1.00 96.81 105 GLN A O 1
ATOM 859 N N . THR A 1 106 ? -1.929 -17.863 6.583 1.00 96.19 106 THR A N 1
ATOM 860 C CA . THR A 1 106 ? -1.285 -19.089 7.090 1.00 96.19 106 THR A CA 1
ATOM 861 C C . THR A 1 106 ? -2.168 -19.863 8.059 1.00 96.19 106 THR A C 1
ATOM 863 O O . THR A 1 106 ? -2.372 -21.063 7.893 1.00 96.19 106 THR A O 1
ATOM 866 N N . SER A 1 107 ? -2.713 -19.174 9.060 1.00 95.62 107 SER A N 1
ATOM 867 C CA . SER A 1 107 ? -3.552 -19.771 10.095 1.00 95.62 107 SER A CA 1
ATOM 868 C C . SER A 1 107 ? -5.016 -19.781 9.688 1.00 95.62 107 SER A C 1
ATOM 870 O O . SER A 1 107 ? -5.698 -20.744 10.002 1.00 95.62 107 SER A O 1
ATOM 872 N N . GLY A 1 108 ? -5.511 -18.761 8.982 1.00 94.12 108 GLY A N 1
ATOM 873 C CA . GLY A 1 108 ? -6.930 -18.639 8.634 1.00 94.12 108 GLY A CA 1
ATOM 874 C C . GLY A 1 108 ? -7.840 -18.391 9.842 1.00 94.12 108 GLY A C 1
ATOM 875 O O . GLY A 1 108 ? -7.382 -18.124 10.952 1.00 94.12 108 GLY A O 1
ATOM 876 N N . ILE A 1 109 ? -9.150 -18.503 9.630 1.00 95.69 109 ILE A N 1
ATOM 877 C CA . ILE A 1 109 ? -10.184 -18.412 10.666 1.00 95.69 109 ILE A CA 1
ATOM 878 C C . ILE A 1 109 ? -10.935 -19.741 10.733 1.00 95.69 109 ILE A C 1
ATOM 880 O O . ILE A 1 109 ? -11.454 -20.224 9.726 1.00 95.69 109 ILE A O 1
ATOM 884 N N . PHE A 1 110 ? -11.035 -20.322 11.929 1.00 95.75 110 PHE A N 1
ATOM 885 C CA . PHE A 1 110 ? -11.838 -21.524 12.127 1.00 95.75 110 PHE A CA 1
ATOM 886 C C . PHE A 1 110 ? -13.322 -21.162 12.120 1.00 95.75 110 PHE A C 1
ATOM 888 O O . PHE A 1 110 ? -13.752 -20.303 12.889 1.00 95.75 110 PHE A O 1
ATOM 895 N N . ILE A 1 111 ? -14.113 -21.839 11.287 1.00 95.75 111 ILE A N 1
ATOM 896 C CA . ILE A 1 111 ? -15.565 -21.659 11.215 1.00 95.75 111 ILE A CA 1
ATOM 897 C C . ILE A 1 111 ? -16.236 -22.876 11.865 1.00 95.75 111 ILE A C 1
ATOM 899 O O . ILE A 1 111 ? -16.371 -23.915 11.209 1.00 95.75 111 ILE A O 1
ATOM 903 N N . PRO A 1 112 ? -16.714 -22.781 13.126 1.00 95.56 112 PRO A N 1
ATOM 904 C CA . PRO A 1 112 ? -17.256 -23.933 13.850 1.00 95.56 112 PRO A CA 1
ATOM 905 C C . PRO A 1 112 ? -18.448 -24.586 13.150 1.00 95.56 112 PRO A C 1
ATOM 907 O O . PRO A 1 112 ? -18.546 -25.811 13.108 1.00 95.56 112 PRO A O 1
ATOM 910 N N . ALA A 1 113 ? -19.322 -23.771 12.550 1.00 96.25 113 ALA A N 1
ATOM 911 C CA . ALA A 1 113 ? -20.500 -24.242 11.825 1.00 96.25 113 ALA A CA 1
ATOM 912 C C . ALA A 1 113 ? -20.145 -25.125 10.616 1.00 96.25 113 ALA A C 1
ATOM 914 O O . ALA A 1 113 ? -20.899 -26.034 10.282 1.00 96.25 113 ALA A O 1
ATOM 915 N N . LEU A 1 114 ? -18.990 -24.881 9.988 1.00 94.25 114 LEU A N 1
ATOM 916 C CA . LEU A 1 114 ? -18.513 -25.613 8.812 1.00 94.25 114 LEU A CA 1
ATOM 917 C C . LEU A 1 114 ? -17.408 -26.622 9.154 1.00 94.25 114 LEU A C 1
ATOM 919 O O . LEU A 1 114 ? -16.952 -27.343 8.272 1.00 94.25 114 LEU A O 1
ATOM 923 N N . ARG A 1 115 ? -16.946 -26.656 10.414 1.00 94.50 115 ARG A N 1
ATOM 924 C CA . ARG A 1 115 ? -15.786 -27.439 10.881 1.00 94.50 115 ARG A CA 1
ATOM 925 C C . ARG A 1 115 ? -14.562 -27.309 9.965 1.00 94.50 115 ARG A C 1
ATOM 927 O O . ARG A 1 115 ? -13.841 -28.277 9.750 1.00 94.50 115 ARG A O 1
ATOM 934 N N . THR A 1 116 ? -14.356 -26.121 9.407 1.00 95.06 116 THR A N 1
ATOM 935 C CA . THR A 1 116 ? -13.350 -25.870 8.370 1.00 95.06 116 THR A CA 1
ATOM 936 C C . THR A 1 116 ? -12.520 -24.646 8.731 1.00 95.06 116 THR A C 1
ATOM 938 O O . THR A 1 116 ? -13.046 -23.690 9.308 1.00 95.06 116 THR A O 1
ATOM 941 N N . GLN A 1 117 ? -11.232 -24.681 8.383 1.00 95.50 117 GLN A N 1
ATOM 942 C CA . GLN A 1 117 ? -10.360 -23.511 8.419 1.00 95.50 117 GLN A CA 1
ATOM 943 C C . GLN A 1 117 ? -10.519 -22.724 7.116 1.00 95.50 117 GLN A C 1
ATOM 945 O O . GLN A 1 117 ? -10.296 -23.269 6.036 1.00 95.50 117 GLN A O 1
ATOM 950 N N . LEU A 1 118 ? -10.932 -21.462 7.212 1.00 95.06 118 LEU A N 1
ATOM 951 C CA . LEU A 1 118 ? -10.990 -20.551 6.074 1.00 95.06 118 LEU A CA 1
ATOM 952 C C . LEU A 1 118 ? -9.699 -19.735 6.021 1.00 95.06 118 LEU A C 1
ATOM 954 O O . LEU A 1 118 ? -9.472 -18.883 6.878 1.00 95.06 118 LEU A O 1
ATOM 958 N N . ASN A 1 119 ? -8.875 -19.977 5.009 1.00 92.88 119 ASN A N 1
ATOM 959 C CA . ASN A 1 119 ? -7.673 -19.193 4.752 1.00 92.88 119 ASN A CA 1
ATOM 960 C C . ASN A 1 119 ? -7.973 -18.072 3.759 1.00 92.88 119 ASN A C 1
ATOM 962 O O . ASN A 1 119 ? -8.838 -18.192 2.890 1.00 92.88 119 ASN A O 1
ATOM 966 N N . PHE A 1 120 ? -7.235 -16.981 3.904 1.00 93.81 120 PHE A N 1
ATOM 967 C CA . PHE A 1 120 ? -7.324 -15.823 3.028 1.00 93.81 120 PHE A CA 1
ATOM 968 C C . PHE A 1 120 ? -6.169 -15.859 2.030 1.00 93.81 120 PHE A C 1
ATOM 970 O O . PHE A 1 120 ? -5.150 -16.500 2.278 1.00 93.81 120 PHE A O 1
ATOM 977 N N . ALA A 1 121 ? -6.325 -15.176 0.901 1.00 92.94 121 ALA A N 1
ATOM 978 C CA . ALA A 1 121 ? -5.260 -15.002 -0.075 1.00 92.94 121 ALA A CA 1
ATOM 979 C C . ALA A 1 121 ? -5.182 -13.527 -0.459 1.00 92.94 121 ALA A C 1
ATOM 981 O O . ALA A 1 121 ? -6.160 -12.942 -0.929 1.00 92.94 121 ALA A O 1
ATOM 982 N N . PHE A 1 122 ? -4.018 -12.932 -0.238 1.00 94.00 122 PHE A N 1
ATOM 983 C CA . PHE A 1 122 ? -3.661 -11.649 -0.807 1.00 94.00 122 PHE A CA 1
ATOM 984 C C . PHE A 1 122 ? -3.520 -11.805 -2.325 1.00 94.00 122 PHE A C 1
ATOM 986 O O . PHE A 1 122 ? -3.033 -12.823 -2.816 1.00 94.00 122 PHE A O 1
ATOM 993 N N . THR A 1 123 ? -3.976 -10.799 -3.067 1.00 88.69 123 THR A N 1
ATOM 994 C CA . THR A 1 123 ? -3.958 -10.813 -4.536 1.00 88.69 123 THR A CA 1
ATOM 995 C C . THR A 1 123 ? -3.229 -9.593 -5.075 1.00 88.69 123 THR A C 1
ATOM 997 O O . THR A 1 123 ? -2.205 -9.731 -5.735 1.00 88.69 123 THR A O 1
ATOM 1000 N N . VAL A 1 124 ? -3.732 -8.400 -4.764 1.00 90.50 124 VAL A N 1
ATOM 1001 C CA . VAL A 1 124 ? -3.174 -7.122 -5.208 1.00 90.50 124 VAL A CA 1
ATOM 1002 C C . VAL A 1 124 ? -3.333 -6.059 -4.130 1.00 90.50 124 VAL A C 1
ATOM 1004 O O . VAL A 1 124 ? -4.253 -6.117 -3.312 1.00 90.50 124 VAL A O 1
ATOM 1007 N N . LEU A 1 125 ? -2.455 -5.061 -4.167 1.00 91.75 125 LEU A N 1
ATOM 1008 C CA . LEU A 1 125 ? -2.568 -3.836 -3.392 1.00 91.75 125 LEU A CA 1
ATOM 1009 C C . LEU A 1 125 ? -2.765 -2.680 -4.372 1.00 91.75 125 LEU A C 1
ATOM 1011 O O . LEU A 1 125 ? -1.809 -2.174 -4.951 1.00 91.75 125 LEU A O 1
ATOM 1015 N N . ALA A 1 126 ? -4.025 -2.323 -4.607 1.00 88.38 126 ALA A N 1
ATOM 1016 C CA . ALA A 1 126 ? -4.380 -1.238 -5.510 1.00 88.38 126 ALA A CA 1
ATOM 1017 C C . ALA A 1 126 ? -4.279 0.116 -4.798 1.00 88.38 126 ALA A C 1
ATOM 1019 O O . ALA A 1 126 ? -4.683 0.256 -3.643 1.00 88.38 126 ALA A O 1
ATOM 1020 N N . GLY A 1 127 ? -3.780 1.109 -5.519 1.00 86.12 127 GLY A N 1
ATOM 1021 C CA . GLY A 1 127 ? -3.730 2.502 -5.108 1.00 86.12 127 GLY A CA 1
ATOM 1022 C C . GLY A 1 127 ? -3.597 3.379 -6.342 1.00 86.12 127 GLY A C 1
ATOM 1023 O O . GLY A 1 127 ? -3.412 2.871 -7.451 1.00 86.12 127 GLY A O 1
ATOM 1024 N N . ASP A 1 128 ? -3.660 4.690 -6.146 1.00 86.38 128 ASP A N 1
ATOM 1025 C CA . ASP A 1 128 ? -3.344 5.616 -7.223 1.00 86.38 128 ASP A CA 1
ATOM 1026 C C . ASP A 1 128 ? -1.871 5.494 -7.646 1.00 86.38 128 ASP A C 1
ATOM 1028 O O . ASP A 1 128 ? -1.061 4.815 -7.000 1.00 86.38 128 ASP A O 1
ATOM 1032 N N . ASN A 1 129 ? -1.490 6.125 -8.756 1.00 86.88 129 ASN A N 1
ATOM 1033 C CA . ASN A 1 129 ? -0.119 6.014 -9.261 1.00 86.88 129 ASN A CA 1
ATOM 1034 C C . ASN A 1 129 ? 0.929 6.513 -8.250 1.00 86.88 129 ASN A C 1
ATOM 1036 O O . ASN A 1 129 ? 1.992 5.899 -8.109 1.00 86.88 129 ASN A O 1
ATOM 1040 N N . LEU A 1 130 ? 0.625 7.594 -7.527 1.00 89.94 130 LEU A N 1
ATOM 1041 C CA . LEU A 1 130 ? 1.527 8.171 -6.536 1.00 89.94 130 LEU A CA 1
ATOM 1042 C C . LEU A 1 130 ? 1.654 7.283 -5.292 1.00 89.94 130 LEU A C 1
ATOM 1044 O O . LEU A 1 130 ? 2.772 6.984 -4.872 1.00 89.94 130 LEU A O 1
ATOM 1048 N N . GLY A 1 131 ? 0.533 6.831 -4.730 1.00 90.44 131 GLY A N 1
ATOM 1049 C CA . GLY A 1 131 ? 0.495 5.950 -3.568 1.00 90.44 131 GLY A CA 1
ATOM 1050 C C . GLY A 1 131 ? 1.065 4.568 -3.865 1.00 90.44 131 GLY A C 1
ATOM 1051 O O . GLY A 1 131 ? 1.802 4.024 -3.047 1.00 90.44 131 GLY A O 1
ATOM 1052 N N . SER A 1 132 ? 0.825 4.023 -5.060 1.00 93.12 132 SER A N 1
ATOM 1053 C CA . SER A 1 132 ? 1.444 2.766 -5.499 1.00 93.12 132 SER A CA 1
ATOM 1054 C C . SER A 1 132 ? 2.961 2.897 -5.607 1.00 93.12 132 SER A C 1
ATOM 1056 O O . SER A 1 132 ? 3.683 2.004 -5.169 1.00 93.12 132 SER A O 1
ATOM 1058 N N . ASN A 1 133 ? 3.472 4.011 -6.142 1.00 94.19 133 ASN A N 1
ATOM 1059 C CA . ASN A 1 133 ? 4.912 4.256 -6.157 1.00 94.19 133 ASN A CA 1
ATOM 1060 C C . ASN A 1 133 ? 5.481 4.371 -4.736 1.00 94.19 133 ASN A C 1
ATOM 1062 O O . ASN A 1 133 ? 6.500 3.745 -4.455 1.00 94.19 133 ASN A O 1
ATOM 1066 N N . ASP A 1 134 ? 4.809 5.099 -3.841 1.00 92.75 134 ASP A N 1
ATOM 1067 C CA . ASP A 1 134 ? 5.236 5.255 -2.443 1.00 92.75 134 ASP A CA 1
ATOM 1068 C C . ASP A 1 134 ? 5.292 3.905 -1.713 1.00 92.75 134 ASP A C 1
ATOM 1070 O O . ASP A 1 134 ? 6.323 3.521 -1.164 1.00 92.75 134 ASP A O 1
ATOM 1074 N N . ILE A 1 135 ? 4.212 3.121 -1.789 1.00 93.75 135 ILE A N 1
ATOM 1075 C CA . ILE A 1 135 ? 4.144 1.793 -1.173 1.00 93.75 135 ILE A CA 1
ATOM 1076 C C . ILE A 1 135 ? 5.141 0.823 -1.820 1.00 93.75 135 ILE A C 1
ATOM 1078 O O . ILE A 1 135 ? 5.678 -0.058 -1.149 1.00 93.75 135 ILE A O 1
ATOM 1082 N N . GLY A 1 136 ? 5.403 0.953 -3.117 1.00 95.00 136 GLY A N 1
ATOM 1083 C CA . GLY A 1 136 ? 6.377 0.127 -3.823 1.00 95.00 136 GLY A CA 1
ATOM 1084 C C . GLY A 1 136 ? 7.837 0.452 -3.504 1.00 95.00 136 GLY A C 1
ATOM 1085 O O . GLY A 1 136 ? 8.704 -0.310 -3.920 1.00 95.00 136 GLY A O 1
ATOM 1086 N N . GLY A 1 137 ? 8.120 1.544 -2.783 1.00 94.69 137 GLY A N 1
ATOM 1087 C CA . GLY A 1 137 ? 9.489 2.017 -2.557 1.00 94.69 137 GLY A CA 1
ATOM 1088 C C . GLY A 1 137 ? 10.105 2.691 -3.790 1.00 94.69 137 GLY A C 1
ATOM 1089 O O . GLY A 1 137 ? 11.326 2.724 -3.949 1.00 94.69 137 GLY A O 1
ATOM 1090 N N . PHE A 1 138 ? 9.276 3.218 -4.693 1.00 95.50 138 PHE A N 1
ATOM 1091 C CA . PHE A 1 138 ? 9.699 3.978 -5.867 1.00 95.50 138 PHE A CA 1
ATOM 1092 C C . PHE A 1 138 ? 9.665 5.485 -5.606 1.00 95.50 138 PHE A C 1
ATOM 1094 O O . PHE A 1 138 ? 9.021 5.980 -4.683 1.00 95.50 138 PHE A O 1
ATOM 1101 N N . GLN A 1 139 ? 10.320 6.252 -6.475 1.00 92.88 139 GLN A N 1
ATOM 1102 C CA . GLN A 1 139 ? 10.219 7.702 -6.437 1.00 92.88 139 GLN A CA 1
ATOM 1103 C C . GLN A 1 139 ? 8.791 8.204 -6.685 1.00 92.88 139 GLN A C 1
ATOM 1105 O O . GLN A 1 139 ? 8.075 7.750 -7.581 1.00 92.88 139 GLN A O 1
ATOM 1110 N N . LYS A 1 140 ? 8.412 9.210 -5.897 1.00 90.88 140 LYS A N 1
ATOM 1111 C CA . LYS A 1 140 ? 7.118 9.898 -5.978 1.00 90.88 140 LYS A CA 1
ATOM 1112 C C . LYS A 1 140 ? 7.081 11.019 -7.014 1.00 90.88 140 LYS A C 1
ATOM 1114 O O . LYS A 1 140 ? 6.007 11.448 -7.424 1.00 90.88 140 LYS A O 1
ATOM 1119 N N . ASN A 1 141 ? 8.241 11.513 -7.448 1.00 89.69 141 ASN A N 1
ATOM 1120 C CA . ASN A 1 141 ? 8.289 12.511 -8.508 1.00 89.69 141 ASN A CA 1
ATOM 1121 C C . ASN A 1 141 ? 8.098 11.827 -9.866 1.00 89.69 141 ASN A C 1
ATOM 1123 O O . ASN A 1 141 ? 9.029 11.253 -10.425 1.00 89.69 141 ASN A O 1
ATOM 1127 N N . LEU A 1 142 ? 6.878 11.905 -10.399 1.00 85.44 142 LEU A N 1
ATOM 1128 C CA . LEU A 1 142 ? 6.541 11.327 -11.702 1.00 85.44 142 LEU A CA 1
ATOM 1129 C C . LEU A 1 142 ? 7.012 12.181 -12.888 1.00 85.44 142 LEU A C 1
ATOM 1131 O O . LEU A 1 142 ? 6.845 11.792 -14.041 1.00 85.44 142 LEU A O 1
ATOM 1135 N N . ASN A 1 143 ? 7.619 13.338 -12.607 1.00 87.56 143 ASN A N 1
ATOM 1136 C CA . ASN A 1 143 ? 8.012 14.326 -13.603 1.00 87.56 143 ASN A CA 1
ATOM 1137 C C . ASN A 1 143 ? 9.520 14.338 -13.908 1.00 87.56 143 ASN A C 1
ATOM 1139 O O . ASN A 1 143 ? 10.012 15.285 -14.525 1.00 87.56 143 ASN A O 1
ATOM 1143 N N . ASN A 1 144 ? 10.282 13.337 -13.453 1.00 89.25 144 ASN A N 1
ATOM 1144 C CA . ASN A 1 144 ? 11.719 13.246 -13.706 1.00 89.25 144 ASN A CA 1
ATOM 1145 C C . ASN A 1 144 ? 12.264 11.803 -13.648 1.00 89.25 144 ASN A C 1
ATOM 1147 O O . ASN A 1 144 ? 11.624 10.879 -13.149 1.00 89.25 144 ASN A O 1
ATOM 1151 N N . GLY A 1 145 ? 13.486 11.618 -14.164 1.00 90.31 145 GLY A N 1
ATOM 1152 C CA . GLY A 1 145 ? 14.233 10.360 -14.057 1.00 90.31 145 GLY A CA 1
ATOM 1153 C C . GLY A 1 145 ? 13.461 9.131 -14.554 1.00 90.31 145 GLY A C 1
ATOM 1154 O O . GLY A 1 145 ? 12.660 9.222 -15.483 1.00 90.31 145 GLY A O 1
ATOM 1155 N N . GLN A 1 146 ? 13.705 7.981 -13.924 1.00 91.81 146 GLN A N 1
ATOM 1156 C CA . GLN A 1 146 ? 12.981 6.734 -14.190 1.00 91.81 146 GLN A CA 1
ATOM 1157 C C . GLN A 1 146 ? 11.793 6.613 -13.238 1.00 91.81 146 GLN A C 1
ATOM 1159 O O . GLN A 1 146 ? 11.903 6.077 -12.141 1.00 91.81 146 GLN A O 1
ATOM 1164 N N . PHE A 1 147 ? 10.662 7.195 -13.617 1.00 90.50 147 PHE A N 1
ATOM 1165 C CA . PHE A 1 147 ? 9.480 7.325 -12.756 1.00 90.50 147 PHE A CA 1
ATOM 1166 C C . PHE A 1 147 ? 8.542 6.109 -12.786 1.00 90.50 147 PHE A C 1
ATOM 1168 O O . PHE A 1 147 ? 7.730 5.922 -11.880 1.00 90.50 147 PHE A O 1
ATOM 1175 N N . CYS A 1 148 ? 8.629 5.286 -13.833 1.00 90.31 148 CYS A N 1
ATOM 1176 C CA . CYS A 1 148 ? 7.716 4.169 -14.035 1.00 90.31 148 CYS A CA 1
ATOM 1177 C C . CYS A 1 148 ? 8.058 2.981 -13.117 1.00 90.31 148 CYS A C 1
ATOM 1179 O O . CYS A 1 148 ? 9.207 2.524 -13.064 1.00 90.31 148 CYS A O 1
ATOM 1181 N N . ARG A 1 149 ? 7.037 2.434 -12.444 1.00 92.75 149 ARG A N 1
ATOM 1182 C CA . ARG A 1 149 ? 7.138 1.203 -11.638 1.00 92.75 149 ARG A CA 1
ATOM 1183 C C . ARG A 1 149 ? 7.127 -0.091 -12.459 1.00 92.75 149 ARG A C 1
ATOM 1185 O O . ARG A 1 149 ? 7.462 -1.140 -11.928 1.00 92.75 149 ARG A O 1
ATOM 1192 N N . TYR A 1 150 ? 6.793 -0.022 -13.749 1.00 90.62 150 TYR A N 1
ATOM 1193 C CA . TYR A 1 150 ? 6.706 -1.191 -14.636 1.00 90.62 150 TYR A CA 1
ATOM 1194 C C . TYR A 1 150 ? 7.912 -1.357 -15.557 1.00 90.62 150 TYR A C 1
ATOM 1196 O O . TYR A 1 150 ? 8.259 -2.477 -15.930 1.00 90.62 150 TYR A O 1
ATOM 1204 N N . CYS A 1 151 ? 8.570 -0.263 -15.935 1.00 90.12 151 CYS A N 1
ATOM 1205 C CA . CYS A 1 151 ? 9.685 -0.284 -16.876 1.00 90.12 151 CYS A CA 1
ATOM 1206 C C . CYS A 1 151 ? 10.774 0.727 -16.501 1.00 90.12 151 CYS A C 1
ATOM 1208 O O . CYS A 1 151 ? 10.609 1.554 -15.604 1.00 90.12 151 CYS A O 1
ATOM 1210 N N . HIS A 1 152 ? 11.902 0.652 -17.203 1.00 89.81 152 HIS A N 1
ATOM 1211 C CA . HIS A 1 152 ? 13.060 1.530 -16.999 1.00 89.81 152 HIS A CA 1
ATOM 1212 C C . HIS A 1 152 ? 13.062 2.768 -17.918 1.00 89.81 152 HIS A C 1
ATOM 1214 O O . HIS A 1 152 ? 14.126 3.322 -18.203 1.00 89.81 152 HIS A O 1
ATOM 1220 N N . ILE A 1 153 ? 11.898 3.204 -18.411 1.00 89.44 153 ILE A N 1
ATOM 1221 C CA . ILE A 1 153 ? 11.802 4.394 -19.269 1.00 89.44 153 ILE A CA 1
ATOM 1222 C C . ILE A 1 153 ? 12.218 5.658 -18.506 1.00 89.44 153 ILE A C 1
ATOM 1224 O O . ILE A 1 153 ? 11.889 5.820 -17.328 1.00 89.44 153 ILE A O 1
ATOM 1228 N N . ASN A 1 154 ? 12.928 6.562 -19.180 1.00 89.44 154 ASN A N 1
ATOM 1229 C CA . ASN A 1 154 ? 13.236 7.880 -18.636 1.00 89.44 154 ASN A CA 1
ATO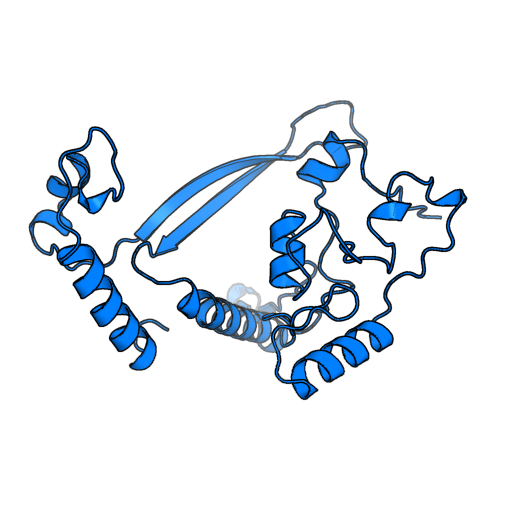M 1230 C C . ASN A 1 154 ? 12.137 8.896 -18.978 1.00 89.44 154 ASN A C 1
ATOM 1232 O O . ASN A 1 154 ? 11.433 8.784 -19.980 1.00 89.44 154 ASN A O 1
ATOM 1236 N N . TYR A 1 155 ? 11.992 9.924 -18.147 1.00 89.69 155 TYR A N 1
ATOM 1237 C CA . TYR A 1 155 ? 10.961 10.947 -18.308 1.00 89.69 155 TYR A CA 1
ATOM 1238 C C . TYR A 1 155 ? 11.030 11.716 -19.638 1.00 89.69 155 TYR A C 1
ATOM 1240 O O . TYR A 1 155 ? 10.001 12.099 -20.200 1.00 89.69 155 TYR A O 1
ATOM 1248 N N . ASP A 1 156 ? 12.225 11.933 -20.181 1.00 89.62 156 ASP A N 1
ATOM 1249 C CA . ASP A 1 156 ? 12.437 12.545 -21.499 1.00 89.62 156 ASP A CA 1
ATOM 1250 C C . ASP A 1 156 ? 11.882 11.688 -22.649 1.00 89.62 156 ASP A C 1
ATOM 1252 O O . ASP A 1 156 ? 11.504 12.219 -23.691 1.00 89.62 156 ASP A O 1
ATOM 1256 N N . GLN A 1 157 ? 11.743 10.382 -22.429 1.00 86.69 157 GLN A N 1
ATOM 1257 C CA . GLN A 1 157 ? 11.235 9.422 -23.403 1.00 86.69 157 GLN A CA 1
ATOM 1258 C C . GLN A 1 157 ? 9.713 9.206 -23.331 1.00 86.69 157 GLN A C 1
ATOM 1260 O O . GLN A 1 157 ? 9.158 8.526 -24.189 1.00 86.69 157 GLN A O 1
ATOM 1265 N N . ARG A 1 158 ? 9.010 9.804 -22.356 1.00 85.38 158 ARG A N 1
ATOM 1266 C CA . ARG A 1 158 ? 7.584 9.528 -22.064 1.00 85.38 158 ARG A CA 1
ATOM 1267 C C . ARG A 1 158 ? 6.602 9.799 -23.212 1.00 85.38 158 ARG A C 1
ATOM 1269 O O . ARG A 1 158 ? 5.503 9.265 -23.208 1.00 85.38 158 ARG A O 1
ATOM 1276 N N . LEU A 1 159 ? 6.966 10.676 -24.150 1.00 84.81 159 LEU A N 1
ATOM 1277 C CA . LEU A 1 159 ? 6.114 11.051 -25.289 1.00 84.81 159 LEU A CA 1
ATOM 1278 C C . LEU A 1 159 ? 6.371 10.192 -26.528 1.00 84.81 159 LEU A C 1
ATOM 1280 O O . LEU A 1 159 ? 5.688 10.348 -27.540 1.00 84.81 159 LEU A O 1
ATOM 1284 N N . ILE A 1 160 ? 7.377 9.323 -26.482 1.00 83.06 160 ILE A N 1
ATOM 1285 C CA . ILE A 1 160 ? 7.689 8.447 -27.598 1.00 83.06 160 ILE A CA 1
ATOM 1286 C C . ILE A 1 160 ? 6.751 7.234 -27.503 1.00 83.06 160 ILE A C 1
ATOM 1288 O O . ILE A 1 160 ? 6.649 6.630 -26.433 1.00 83.06 160 ILE A O 1
ATOM 1292 N N . PRO A 1 161 ? 6.062 6.859 -28.594 1.00 81.31 161 PRO A N 1
ATOM 1293 C CA . PRO A 1 161 ? 5.189 5.693 -28.598 1.00 81.31 161 PRO A CA 1
ATOM 1294 C C . PRO A 1 161 ? 5.912 4.436 -28.103 1.00 81.31 161 PRO A C 1
ATOM 1296 O O . PRO A 1 161 ? 7.036 4.167 -28.527 1.00 81.31 161 PRO A O 1
ATOM 1299 N N . LEU A 1 162 ? 5.248 3.628 -27.269 1.00 71.94 162 LEU A N 1
ATOM 1300 C CA . LEU A 1 162 ? 5.824 2.390 -26.719 1.00 71.94 162 LEU A CA 1
ATOM 1301 C C . LEU A 1 162 ? 6.333 1.444 -27.818 1.00 71.94 162 LEU A C 1
ATOM 1303 O O . LEU A 1 162 ? 7.394 0.849 -27.683 1.00 71.94 162 LEU A O 1
ATOM 1307 N N . SER A 1 163 ? 5.651 1.391 -28.968 1.00 78.44 163 SER A N 1
ATOM 1308 C CA . SER A 1 163 ? 6.079 0.605 -30.136 1.00 78.44 163 SER A CA 1
ATOM 1309 C C . SER A 1 163 ? 7.407 1.054 -30.760 1.00 78.44 163 SER A C 1
ATOM 1311 O O . SER A 1 163 ? 7.993 0.317 -31.549 1.00 78.44 163 SER A O 1
ATOM 1313 N N . GLN A 1 164 ? 7.868 2.265 -30.444 1.00 79.12 164 GLN A N 1
ATOM 1314 C CA . GLN A 1 164 ? 9.082 2.882 -30.978 1.00 79.12 164 GLN A CA 1
ATOM 1315 C C . GLN A 1 164 ? 10.229 2.904 -29.960 1.00 79.12 164 GLN A C 1
ATOM 1317 O O . GLN A 1 164 ? 11.324 3.361 -30.286 1.00 79.12 164 GLN A O 1
ATOM 1322 N N . ILE A 1 165 ? 10.003 2.401 -28.744 1.00 72.50 165 ILE A N 1
ATOM 1323 C CA . ILE A 1 165 ? 11.009 2.322 -27.689 1.00 72.50 165 ILE A CA 1
ATOM 1324 C C . ILE A 1 165 ? 11.211 0.877 -27.259 1.00 72.50 165 ILE A C 1
ATOM 1326 O O . ILE A 1 165 ? 10.271 0.157 -26.949 1.00 72.50 165 ILE A O 1
ATOM 1330 N N . SER A 1 166 ? 12.478 0.483 -27.135 1.00 74.69 166 SER A N 1
ATOM 1331 C CA . SER A 1 166 ? 12.833 -0.666 -26.306 1.00 74.69 166 SER A CA 1
ATOM 1332 C C . SER A 1 166 ? 12.752 -0.237 -24.841 1.00 74.69 166 SER A C 1
ATOM 1334 O O . SER A 1 166 ? 13.660 0.425 -24.337 1.00 74.69 166 SER A O 1
ATOM 1336 N N . HIS A 1 167 ? 11.638 -0.543 -24.173 1.00 70.75 167 HIS A N 1
ATOM 1337 C CA . HIS A 1 167 ? 11.467 -0.287 -22.744 1.00 70.75 167 HIS A CA 1
ATOM 1338 C C . HIS A 1 167 ? 11.617 -1.612 -21.992 1.00 70.75 167 HIS A C 1
ATOM 1340 O O . HIS A 1 167 ? 10.676 -2.405 -21.934 1.00 70.75 167 HIS A O 1
ATOM 1346 N N . PRO A 1 168 ? 12.789 -1.911 -21.408 1.00 80.88 168 PRO A N 1
ATOM 1347 C CA . PRO A 1 168 ? 12.903 -3.122 -20.621 1.00 80.88 168 PRO A CA 1
ATOM 1348 C C . PRO A 1 168 ? 11.949 -3.007 -19.429 1.00 80.88 168 PRO A C 1
ATOM 1350 O O . PRO A 1 168 ? 11.989 -2.034 -18.665 1.00 80.88 168 PRO A O 1
ATOM 1353 N N . HIS A 1 169 ? 11.050 -3.982 -19.320 1.00 89.88 169 HIS A N 1
ATOM 1354 C CA . HIS A 1 169 ? 10.215 -4.145 -18.142 1.00 89.88 169 HIS A CA 1
ATOM 1355 C C . HIS A 1 169 ? 11.110 -4.463 -16.952 1.00 89.88 169 HIS A C 1
ATOM 1357 O O . HIS A 1 169 ? 12.116 -5.165 -17.084 1.00 89.88 169 HIS A O 1
ATOM 1363 N N . ARG A 1 170 ? 10.736 -3.944 -15.787 1.00 93.00 170 ARG A N 1
ATOM 1364 C CA . ARG A 1 170 ? 11.385 -4.330 -14.541 1.00 93.00 170 ARG A CA 1
ATOM 1365 C C . ARG A 1 170 ? 11.082 -5.802 -14.286 1.00 93.00 170 ARG A C 1
ATOM 1367 O O . ARG A 1 170 ? 9.937 -6.235 -14.395 1.00 93.00 170 ARG A O 1
ATOM 1374 N N . THR A 1 171 ? 12.104 -6.562 -13.927 1.00 95.00 171 THR A N 1
ATOM 1375 C CA . THR A 1 171 ? 11.950 -7.941 -13.449 1.00 95.00 171 THR A CA 1
ATOM 1376 C C . THR A 1 171 ? 12.116 -7.992 -11.934 1.00 95.00 171 THR A C 1
ATOM 1378 O O . THR A 1 171 ? 12.700 -7.079 -11.347 1.00 95.00 171 THR A O 1
ATOM 1381 N N . ILE A 1 172 ? 11.606 -9.055 -11.306 1.00 96.25 172 ILE A N 1
ATOM 1382 C CA . ILE A 1 172 ? 11.751 -9.300 -9.862 1.00 96.25 172 ILE A CA 1
ATOM 1383 C C . ILE A 1 172 ? 13.234 -9.274 -9.473 1.00 96.25 172 ILE A C 1
ATOM 1385 O O . ILE A 1 172 ? 13.643 -8.420 -8.695 1.00 96.25 172 ILE A O 1
ATOM 1389 N N . ASP A 1 173 ? 14.055 -10.098 -10.128 1.00 97.00 173 ASP A N 1
ATOM 1390 C CA . ASP A 1 173 ? 15.485 -10.204 -9.821 1.00 97.00 173 ASP A CA 1
ATOM 1391 C C . ASP A 1 173 ? 16.224 -8.866 -9.975 1.00 97.00 173 ASP A C 1
ATOM 1393 O O . ASP A 1 173 ? 17.065 -8.506 -9.151 1.00 97.00 173 ASP A O 1
ATOM 1397 N N . GLN A 1 174 ? 15.935 -8.100 -11.032 1.00 94.81 174 GLN A N 1
ATOM 1398 C CA . GLN A 1 174 ? 16.552 -6.783 -11.218 1.00 94.81 174 GLN A CA 1
ATOM 1399 C C . GLN A 1 174 ? 16.124 -5.804 -10.126 1.00 94.81 174 GLN A C 1
ATOM 1401 O O . GLN A 1 174 ? 16.961 -5.055 -9.625 1.00 94.81 174 GLN A O 1
ATOM 1406 N N . HIS A 1 175 ? 14.841 -5.801 -9.762 1.00 96.31 175 HIS A N 1
ATOM 1407 C CA . HIS A 1 175 ? 14.321 -4.927 -8.721 1.00 96.31 175 HIS A CA 1
ATOM 1408 C C . HIS A 1 175 ? 14.928 -5.258 -7.355 1.00 96.31 175 HIS A C 1
ATOM 1410 O O . HIS A 1 175 ? 15.444 -4.353 -6.704 1.00 96.31 175 HIS A O 1
ATOM 1416 N N . ASP A 1 176 ? 14.982 -6.533 -6.973 1.00 97.06 176 ASP A N 1
ATOM 1417 C CA . ASP A 1 176 ? 15.590 -6.969 -5.713 1.00 97.06 176 ASP A CA 1
ATOM 1418 C C . ASP A 1 176 ? 17.065 -6.559 -5.627 1.00 97.06 176 ASP A C 1
ATOM 1420 O O . ASP A 1 176 ? 17.513 -6.018 -4.614 1.00 97.06 176 ASP A O 1
ATOM 1424 N N . ASN A 1 177 ? 17.820 -6.720 -6.718 1.00 96.50 177 ASN A N 1
ATOM 1425 C CA . ASN A 1 177 ? 19.212 -6.269 -6.784 1.00 96.50 177 ASN A CA 1
ATOM 1426 C C . ASN A 1 177 ? 19.358 -4.746 -6.629 1.00 96.50 177 ASN A C 1
ATOM 1428 O O . ASN A 1 177 ? 20.341 -4.286 -6.043 1.00 96.50 177 ASN A O 1
ATOM 1432 N N . LEU A 1 178 ? 18.418 -3.955 -7.158 1.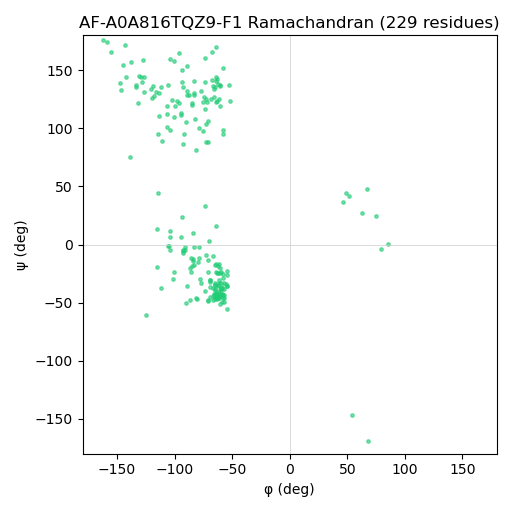00 95.25 178 LEU A N 1
ATOM 1433 C CA . LEU A 1 178 ? 18.408 -2.498 -6.990 1.00 95.25 178 LEU A CA 1
ATOM 1434 C C . LEU A 1 178 ? 18.084 -2.111 -5.547 1.00 95.25 178 LEU A C 1
ATOM 1436 O O . LEU A 1 178 ? 18.793 -1.287 -4.976 1.00 95.25 178 LEU A O 1
ATOM 1440 N N . VAL A 1 179 ? 17.076 -2.741 -4.940 1.00 95.88 179 VAL A N 1
ATOM 1441 C CA . VAL A 1 179 ? 16.703 -2.518 -3.536 1.00 95.88 179 VAL A CA 1
ATOM 1442 C C . VAL A 1 179 ? 17.887 -2.817 -2.614 1.00 95.88 179 VAL A C 1
ATOM 1444 O O . VAL A 1 179 ? 18.226 -1.995 -1.767 1.00 95.88 179 VAL A O 1
ATOM 1447 N N . GLN A 1 180 ? 18.593 -3.935 -2.820 1.00 95.19 180 GLN A N 1
ATOM 1448 C CA . GLN A 1 180 ? 19.791 -4.250 -2.032 1.00 95.19 180 GLN A CA 1
ATOM 1449 C C . GLN A 1 180 ? 20.895 -3.200 -2.194 1.00 95.19 180 GLN A C 1
ATOM 1451 O O . GLN A 1 180 ? 21.555 -2.845 -1.221 1.00 95.19 180 GLN A O 1
ATOM 1456 N N . GLN A 1 181 ? 21.108 -2.677 -3.404 1.00 95.00 181 GLN A N 1
ATOM 1457 C CA . GLN A 1 181 ? 22.087 -1.608 -3.624 1.00 95.00 181 GLN A CA 1
ATOM 1458 C C . GLN A 1 181 ? 21.703 -0.329 -2.880 1.00 95.00 181 GLN A C 1
ATOM 1460 O O . GLN A 1 181 ? 22.555 0.249 -2.212 1.00 95.00 181 GLN A O 1
ATOM 1465 N N . VAL A 1 182 ? 20.436 0.080 -2.951 1.00 94.12 182 VAL A N 1
ATOM 1466 C CA . VAL A 1 182 ? 19.920 1.258 -2.242 1.00 94.12 182 VAL A CA 1
ATOM 1467 C C . VAL A 1 182 ? 20.118 1.118 -0.729 1.00 94.12 182 VAL A C 1
ATOM 1469 O O . VAL A 1 182 ? 20.725 1.994 -0.112 1.00 94.12 182 VAL A O 1
ATOM 1472 N N . ILE A 1 183 ? 19.723 -0.020 -0.147 1.00 91.94 183 ILE A N 1
ATOM 1473 C CA . ILE A 1 183 ? 19.892 -0.302 1.288 1.00 91.94 183 ILE A CA 1
ATOM 1474 C C . ILE A 1 183 ? 21.375 -0.271 1.687 1.00 91.94 183 ILE A C 1
ATOM 1476 O O . ILE A 1 183 ? 21.739 0.331 2.696 1.00 91.94 183 ILE A O 1
ATOM 1480 N N . ASN A 1 184 ? 22.251 -0.888 0.887 1.00 92.19 184 ASN A N 1
ATOM 1481 C CA . ASN A 1 184 ? 23.684 -0.965 1.183 1.00 92.19 184 ASN A CA 1
ATOM 1482 C C . ASN A 1 184 ? 24.397 0.389 1.081 1.00 92.19 184 ASN A C 1
ATOM 1484 O O . ASN A 1 184 ? 25.382 0.612 1.784 1.00 92.19 184 ASN A O 1
ATOM 1488 N N . LEU A 1 185 ? 23.928 1.284 0.207 1.00 87.25 185 LEU A N 1
ATOM 1489 C CA . LEU A 1 185 ? 24.486 2.629 0.073 1.00 87.25 185 LEU A CA 1
ATOM 1490 C C . LEU A 1 185 ? 24.147 3.516 1.280 1.00 87.25 185 LEU A C 1
ATOM 1492 O O . LEU A 1 185 ? 24.894 4.455 1.540 1.00 87.25 185 LEU A O 1
ATOM 1496 N N . ASN A 1 186 ? 23.074 3.210 2.023 1.00 77.81 186 ASN A N 1
ATOM 1497 C CA . ASN A 1 186 ? 22.635 3.930 3.225 1.00 77.81 186 ASN A CA 1
ATOM 1498 C C . ASN A 1 186 ? 22.575 5.461 3.023 1.00 77.81 186 ASN A C 1
ATOM 1500 O O . ASN A 1 186 ? 23.068 6.243 3.838 1.00 77.81 186 ASN A O 1
ATOM 1504 N N . THR A 1 187 ? 22.015 5.877 1.885 1.00 75.00 187 THR A N 1
ATOM 1505 C CA . THR A 1 187 ? 21.806 7.279 1.489 1.00 75.00 187 THR A CA 1
ATOM 1506 C C . THR A 1 187 ? 20.422 7.423 0.865 1.00 75.00 187 THR A C 1
ATOM 1508 O O . THR A 1 187 ? 19.914 6.454 0.309 1.00 75.00 187 THR A O 1
ATOM 1511 N N . ASP A 1 188 ? 19.858 8.634 0.860 1.00 77.06 188 ASP A N 1
ATOM 1512 C CA . ASP A 1 188 ? 18.577 8.955 0.198 1.00 77.06 188 ASP A CA 1
ATOM 1513 C C . ASP A 1 188 ? 18.694 9.003 -1.346 1.00 77.06 188 ASP A C 1
ATOM 1515 O O . ASP A 1 188 ? 18.080 9.827 -2.029 1.00 77.06 188 ASP A O 1
ATOM 1519 N N . PHE A 1 189 ? 19.564 8.171 -1.920 1.00 86.00 189 PHE A N 1
ATOM 1520 C CA . PHE A 1 189 ? 19.871 8.170 -3.341 1.00 86.00 189 PHE A CA 1
ATOM 1521 C C . PHE A 1 189 ? 18.839 7.365 -4.135 1.00 86.00 189 PHE A C 1
ATOM 1523 O O . PHE A 1 189 ? 18.601 6.190 -3.867 1.00 86.00 189 PHE A O 1
ATOM 1530 N N . ILE A 1 190 ? 18.292 7.980 -5.185 1.00 89.88 190 ILE A N 1
ATOM 1531 C CA . ILE A 1 190 ? 17.352 7.320 -6.094 1.00 89.88 190 ILE A CA 1
ATOM 1532 C C . ILE A 1 190 ? 18.132 6.509 -7.128 1.00 89.88 190 ILE A C 1
ATOM 1534 O O . ILE A 1 190 ? 18.714 7.075 -8.058 1.00 89.88 190 ILE A O 1
ATOM 1538 N N . LEU A 1 191 ? 18.105 5.181 -7.022 1.00 92.81 191 LEU A N 1
ATOM 1539 C CA . LEU A 1 191 ? 18.740 4.306 -8.003 1.00 92.81 191 LEU A CA 1
ATOM 1540 C C . LEU A 1 191 ? 17.697 3.739 -8.958 1.00 92.81 191 LEU A C 1
ATOM 1542 O O . LEU A 1 191 ? 16.881 2.891 -8.608 1.00 92.81 191 LEU A O 1
ATOM 1546 N N . GLN A 1 192 ? 17.739 4.202 -10.202 1.00 92.06 192 GLN A N 1
ATOM 1547 C CA . GLN A 1 192 ? 16.816 3.771 -11.250 1.00 92.06 192 GLN A CA 1
ATOM 1548 C C . GLN A 1 192 ? 15.334 3.855 -10.850 1.00 92.06 192 GLN A C 1
ATOM 1550 O O . GLN A 1 192 ? 14.537 2.945 -11.102 1.00 92.06 192 GLN A O 1
ATOM 1555 N N . GLY A 1 193 ? 14.971 4.941 -10.168 1.00 93.38 193 GLY A N 1
ATOM 1556 C CA . GLY A 1 193 ? 13.621 5.167 -9.657 1.00 93.38 193 GLY A CA 1
ATOM 1557 C C . GLY A 1 193 ? 13.270 4.422 -8.371 1.00 93.38 193 GLY A C 1
ATOM 1558 O O . GLY A 1 193 ? 12.174 4.638 -7.869 1.00 93.38 193 GLY A O 1
ATOM 1559 N N . VAL A 1 194 ? 14.151 3.568 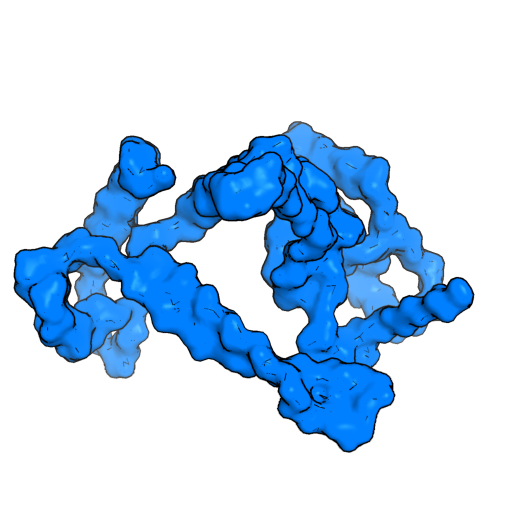-7.842 1.00 95.50 194 VAL A N 1
ATOM 1560 C CA . VAL A 1 194 ? 13.980 2.893 -6.546 1.00 95.50 194 VAL A CA 1
ATOM 1561 C C . VAL A 1 194 ? 14.574 3.771 -5.445 1.00 95.50 194 VAL A C 1
ATOM 1563 O O . VAL A 1 194 ? 15.683 4.285 -5.598 1.00 95.50 194 VAL A O 1
ATOM 1566 N N . LEU A 1 195 ? 13.812 3.953 -4.370 1.00 94.00 195 LEU A N 1
ATOM 1567 C CA . LEU A 1 195 ? 14.154 4.758 -3.197 1.00 94.00 195 LEU A CA 1
ATOM 1568 C C . LEU A 1 195 ? 14.379 3.921 -1.944 1.00 94.00 195 LEU A C 1
ATOM 1570 O O . LEU A 1 195 ? 15.228 4.276 -1.138 1.00 94.00 195 LEU A O 1
ATOM 1574 N N . ASP A 1 196 ? 13.604 2.854 -1.761 1.00 93.06 196 ASP A N 1
ATOM 1575 C CA . ASP A 1 196 ? 13.673 2.016 -0.566 1.00 93.06 196 ASP A CA 1
ATOM 1576 C C . ASP A 1 196 ? 13.003 0.655 -0.822 1.00 93.06 196 ASP A C 1
ATOM 1578 O O . ASP A 1 196 ? 12.430 0.407 -1.886 1.00 93.06 196 ASP A O 1
ATOM 1582 N N . VAL A 1 197 ? 13.063 -0.238 0.161 1.00 94.19 197 VAL A N 1
ATOM 1583 C CA . VAL A 1 197 ? 12.259 -1.456 0.206 1.00 94.19 197 VAL A CA 1
ATOM 1584 C C . VAL A 1 197 ? 10.802 -1.136 0.538 1.00 94.19 197 VAL A C 1
ATOM 1586 O O . VAL A 1 197 ? 10.495 -0.331 1.414 1.00 94.19 197 VAL A O 1
ATOM 1589 N N . SER A 1 198 ? 9.873 -1.829 -0.123 1.00 95.25 198 SER A N 1
ATOM 1590 C CA . SER A 1 198 ? 8.454 -1.719 0.215 1.00 95.25 198 SER A CA 1
ATOM 1591 C C . SER A 1 198 ? 8.176 -2.156 1.668 1.00 95.25 198 SER A C 1
ATOM 1593 O O . SER A 1 198 ? 8.631 -3.235 2.079 1.00 95.25 198 SER A O 1
ATOM 1595 N N . PRO A 1 199 ? 7.335 -1.423 2.428 1.00 94.19 199 PRO A N 1
ATOM 1596 C CA . PRO A 1 199 ? 6.881 -1.853 3.752 1.00 94.19 199 PRO A CA 1
ATOM 1597 C C . PRO A 1 199 ? 6.071 -3.162 3.720 1.00 94.19 199 PRO A C 1
ATOM 1599 O O . PRO A 1 199 ? 5.969 -3.847 4.737 1.00 94.19 199 PRO A O 1
ATOM 1602 N N . PHE A 1 200 ? 5.542 -3.557 2.556 1.00 96.31 200 PHE A N 1
ATOM 1603 C CA . PHE A 1 200 ? 4.810 -4.812 2.360 1.00 96.31 200 PHE A CA 1
ATOM 1604 C C . PHE A 1 200 ? 5.691 -5.962 1.854 1.00 96.31 200 PHE A C 1
ATOM 1606 O O . PHE A 1 200 ? 5.182 -7.050 1.611 1.00 96.31 200 PHE A O 1
ATOM 1613 N N . SER A 1 201 ? 7.012 -5.784 1.757 1.00 95.56 201 SER A N 1
ATOM 1614 C CA . SER A 1 201 ? 7.961 -6.818 1.292 1.00 95.56 201 SER A CA 1
ATOM 1615 C C . SER A 1 201 ? 7.887 -8.154 2.049 1.00 95.56 201 SER A C 1
ATOM 1617 O O . SER A 1 201 ? 8.277 -9.189 1.516 1.00 95.56 201 SER A O 1
ATOM 1619 N N . LYS A 1 202 ? 7.373 -8.156 3.287 1.00 96.69 202 LYS A N 1
ATOM 1620 C CA . LYS A 1 202 ? 7.179 -9.362 4.115 1.00 96.69 2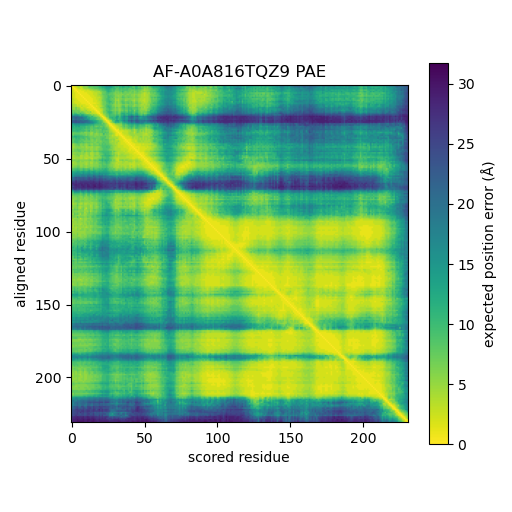02 LYS A CA 1
ATOM 1621 C C . LYS A 1 202 ? 5.785 -9.992 3.983 1.00 96.69 202 LYS A C 1
ATOM 1623 O O . LYS A 1 202 ? 5.529 -11.022 4.611 1.00 96.69 202 LYS A O 1
ATOM 1628 N N . LEU A 1 203 ? 4.864 -9.385 3.237 1.00 97.75 203 LEU A N 1
ATOM 1629 C CA . LEU A 1 203 ? 3.535 -9.944 2.993 1.00 97.75 203 LEU A CA 1
ATOM 1630 C C . LEU A 1 203 ? 3.656 -11.133 2.033 1.00 97.75 203 LEU A C 1
ATOM 1632 O O . LEU A 1 203 ? 4.209 -11.016 0.942 1.00 97.75 203 LEU A O 1
ATOM 1636 N N . ILE A 1 204 ? 3.134 -12.294 2.431 1.00 97.25 204 ILE A N 1
ATOM 1637 C CA . ILE A 1 204 ? 3.161 -13.501 1.599 1.00 97.25 204 ILE A CA 1
ATOM 1638 C C . ILE A 1 204 ? 2.383 -13.222 0.308 1.00 97.25 204 ILE A C 1
ATOM 1640 O O . ILE A 1 204 ? 1.219 -12.827 0.361 1.00 97.25 204 ILE A O 1
ATOM 1644 N N . GLY A 1 205 ? 3.039 -13.445 -0.834 1.00 95.69 205 GLY A N 1
ATOM 1645 C CA . GLY A 1 205 ? 2.477 -13.206 -2.165 1.00 95.69 205 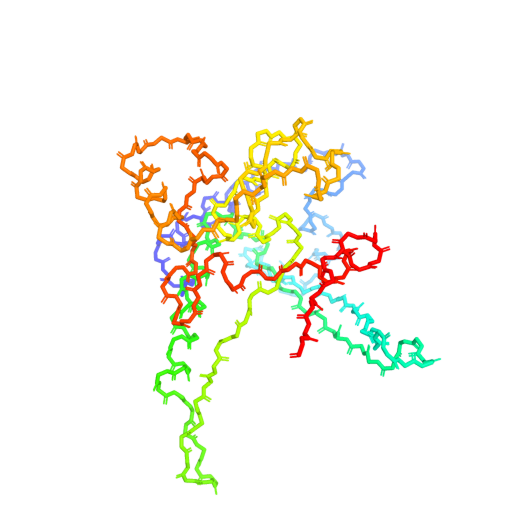GLY A CA 1
ATOM 1646 C C . GLY A 1 205 ? 2.625 -11.769 -2.677 1.00 95.69 205 GLY A C 1
ATOM 1647 O O . GLY A 1 205 ? 2.182 -11.492 -3.789 1.00 95.69 205 GLY A O 1
ATOM 1648 N N . PHE A 1 206 ? 3.247 -10.868 -1.908 1.00 97.56 206 PHE A N 1
ATOM 1649 C CA . PHE A 1 206 ? 3.515 -9.500 -2.340 1.00 97.56 206 PHE A CA 1
ATOM 1650 C C . PHE A 1 206 ? 4.900 -9.353 -2.973 1.00 97.56 206 PHE A C 1
ATOM 1652 O O . PHE A 1 206 ? 5.904 -9.791 -2.415 1.00 97.56 206 PHE A O 1
ATOM 1659 N N . HIS A 1 207 ? 4.959 -8.647 -4.098 1.00 97.19 207 HIS A N 1
ATOM 1660 C CA . HIS A 1 207 ? 6.187 -8.073 -4.630 1.00 97.19 207 HIS A CA 1
ATOM 1661 C C . HIS A 1 207 ? 5.870 -6.758 -5.359 1.00 97.19 207 HIS A C 1
ATOM 1663 O O . HIS A 1 207 ? 4.895 -6.686 -6.109 1.00 97.19 207 HIS A O 1
ATOM 1669 N N . ALA A 1 208 ? 6.698 -5.722 -5.191 1.00 96.19 208 ALA A N 1
ATOM 1670 C CA . ALA A 1 208 ? 6.419 -4.378 -5.717 1.00 96.19 208 ALA A CA 1
ATOM 1671 C C . ALA A 1 208 ? 6.216 -4.343 -7.248 1.00 96.19 208 ALA A C 1
ATOM 1673 O O . ALA A 1 208 ? 5.455 -3.528 -7.757 1.00 96.19 208 ALA A O 1
ATOM 1674 N N . ILE A 1 209 ? 6.852 -5.262 -7.981 1.00 95.44 209 ILE A N 1
ATOM 1675 C CA . ILE A 1 209 ? 6.724 -5.374 -9.446 1.00 95.44 209 ILE A CA 1
ATOM 1676 C C . ILE A 1 209 ? 5.425 -6.057 -9.899 1.00 95.44 209 ILE A C 1
ATOM 1678 O O . ILE A 1 209 ? 4.934 -5.755 -10.982 1.00 95.44 209 ILE A O 1
ATOM 1682 N N . THR A 1 210 ? 4.862 -6.978 -9.114 1.00 93.69 210 THR A N 1
ATOM 1683 C CA . THR A 1 210 ? 3.746 -7.834 -9.568 1.00 93.69 210 THR A CA 1
ATOM 1684 C C . THR A 1 210 ? 2.442 -7.604 -8.813 1.00 93.69 210 THR A C 1
ATOM 1686 O O . THR A 1 210 ? 1.382 -7.966 -9.317 1.00 93.69 210 THR A O 1
ATOM 1689 N N . SER A 1 211 ? 2.493 -7.000 -7.627 1.00 95.38 211 SER A N 1
ATOM 1690 C CA . SER A 1 211 ? 1.339 -6.857 -6.730 1.00 95.38 211 SER A CA 1
ATOM 1691 C C . SER A 1 211 ? 0.740 -5.448 -6.700 1.00 95.38 211 SER A C 1
ATOM 1693 O O . SER A 1 211 ? -0.248 -5.240 -5.997 1.00 95.38 211 SER A O 1
ATOM 1695 N N . LEU A 1 212 ? 1.319 -4.500 -7.445 1.00 94.19 212 LEU A N 1
ATOM 1696 C CA . LEU A 1 212 ? 0.878 -3.104 -7.548 1.00 94.19 212 LEU A CA 1
ATOM 1697 C C . LEU A 1 212 ? 0.305 -2.837 -8.954 1.00 94.19 212 LEU A C 1
ATOM 1699 O O . LEU A 1 212 ? 1.059 -2.488 -9.872 1.00 94.19 212 LEU A O 1
ATOM 1703 N N . PRO A 1 213 ? -1.005 -3.054 -9.170 1.00 89.75 213 PRO A N 1
ATOM 1704 C CA . PRO A 1 213 ? -1.627 -2.874 -10.476 1.00 89.75 213 PRO A CA 1
ATOM 1705 C C . PRO A 1 213 ? -1.649 -1.402 -10.907 1.00 89.75 213 PRO A C 1
ATOM 1707 O O . PRO A 1 213 ? -1.383 -0.490 -10.121 1.00 89.75 213 PRO A O 1
ATOM 1710 N N . SER A 1 214 ? -1.927 -1.182 -12.194 1.00 82.69 214 SER A N 1
ATOM 1711 C CA . SER A 1 214 ? -2.211 0.153 -12.721 1.00 82.69 214 SER A CA 1
ATOM 1712 C C . SER A 1 214 ? -3.402 0.747 -11.986 1.00 82.69 214 SER A C 1
ATOM 1714 O O . SER A 1 214 ? -4.271 0.007 -11.511 1.00 82.69 214 SER A O 1
ATOM 1716 N N . ASP A 1 215 ? -3.440 2.070 -11.894 1.00 78.25 215 ASP A N 1
ATOM 1717 C CA . ASP A 1 215 ? -4.572 2.750 -11.291 1.00 78.25 215 ASP A CA 1
ATOM 1718 C C . ASP A 1 215 ? -5.748 2.653 -12.259 1.00 78.25 215 ASP A C 1
ATOM 1720 O O . ASP A 1 215 ? -5.955 3.514 -13.103 1.00 78.25 215 ASP A O 1
ATOM 1724 N N . LEU A 1 216 ? -6.528 1.577 -12.162 1.00 63.34 216 LEU A N 1
ATOM 1725 C CA . LEU A 1 216 ? -7.623 1.327 -13.096 1.00 63.34 216 LEU A CA 1
ATOM 1726 C C . LEU A 1 216 ? -8.692 2.434 -13.057 1.00 63.34 216 LEU A C 1
ATOM 1728 O O . LEU A 1 216 ? -9.514 2.501 -13.963 1.00 63.34 216 LEU A O 1
ATOM 1732 N N . MET A 1 217 ? -8.728 3.277 -12.023 1.00 59.78 217 MET A N 1
ATOM 1733 C CA . MET A 1 217 ? -9.706 4.355 -11.917 1.00 59.78 217 MET A CA 1
ATOM 1734 C C . MET A 1 217 ? -9.283 5.574 -12.740 1.00 59.78 217 MET A C 1
ATOM 1736 O O . MET A 1 217 ? -10.113 6.120 -13.469 1.00 59.78 217 MET A O 1
ATOM 1740 N N . TYR A 1 218 ? -8.018 5.986 -12.645 1.00 56.81 218 TYR A N 1
ATOM 1741 C CA . TYR A 1 218 ? -7.491 7.110 -13.421 1.00 56.81 218 TYR A CA 1
ATOM 1742 C C . TYR A 1 218 ? -6.998 6.658 -14.798 1.00 56.81 218 TYR A C 1
ATOM 1744 O O . TYR A 1 218 ? -7.439 7.199 -15.806 1.00 56.81 218 TYR A O 1
ATOM 1752 N N . ASP A 1 219 ? -6.208 5.588 -14.877 1.00 58.28 219 ASP A N 1
ATOM 1753 C CA . ASP A 1 219 ? -5.571 5.126 -16.114 1.00 58.28 219 ASP A CA 1
ATOM 1754 C C . ASP A 1 219 ? -6.602 4.723 -17.191 1.00 58.28 219 ASP A C 1
ATOM 1756 O O . ASP A 1 219 ? -6.387 4.981 -18.373 1.00 58.28 219 ASP A O 1
ATOM 1760 N N . PHE A 1 220 ? -7.757 4.142 -16.830 1.00 52.44 220 PHE A N 1
ATOM 1761 C CA . PHE A 1 220 ? -8.812 3.850 -17.821 1.00 52.44 220 PHE A CA 1
ATOM 1762 C C . PHE A 1 220 ? -9.624 5.076 -18.237 1.00 52.44 220 PHE A C 1
ATOM 1764 O O . PHE A 1 220 ? -10.084 5.130 -19.376 1.00 52.44 220 PHE A O 1
ATOM 1771 N N . ASN A 1 221 ? -9.847 6.029 -17.330 1.00 44.66 221 ASN A N 1
ATOM 1772 C CA . ASN A 1 221 ? -10.629 7.230 -17.627 1.00 44.66 221 ASN A CA 1
ATOM 1773 C C . ASN A 1 221 ? -9.783 8.333 -18.291 1.00 44.66 221 ASN A C 1
ATOM 1775 O O . ASN A 1 221 ? -10.351 9.263 -18.862 1.00 44.66 221 ASN A O 1
ATOM 1779 N N . GLU A 1 222 ? -8.454 8.213 -18.247 1.00 52.50 222 GLU A N 1
ATOM 1780 C CA . GLU A 1 222 ? -7.480 9.113 -18.879 1.00 52.50 222 GLU A CA 1
ATOM 1781 C C . GLU A 1 222 ? -6.850 8.536 -20.167 1.00 52.50 222 GLU A C 1
ATOM 1783 O O . GLU A 1 222 ? -5.951 9.152 -20.733 1.00 52.50 222 GLU A O 1
ATOM 1788 N N . ASP A 1 223 ? -7.324 7.380 -20.658 1.00 48.62 223 ASP A N 1
ATOM 1789 C CA . ASP A 1 223 ? -6.794 6.664 -21.837 1.00 48.62 223 ASP A CA 1
ATOM 1790 C C . ASP A 1 223 ? -5.324 6.171 -21.700 1.00 48.62 223 ASP A C 1
ATOM 1792 O O . ASP A 1 223 ? -4.624 5.975 -22.697 1.00 48.62 223 ASP A O 1
ATOM 1796 N N . ILE A 1 224 ? -4.843 5.912 -20.475 1.00 51.09 224 ILE A N 1
ATOM 1797 C CA . ILE A 1 224 ? -3.466 5.485 -20.139 1.00 51.09 224 ILE A CA 1
ATOM 1798 C C . ILE A 1 224 ? -3.435 4.053 -19.562 1.00 51.09 224 ILE A C 1
ATOM 1800 O O . ILE A 1 224 ? -2.748 3.776 -18.588 1.00 51.09 224 ILE A O 1
ATOM 1804 N N . ALA A 1 225 ? -4.161 3.096 -20.145 1.00 48.56 225 ALA A N 1
ATOM 1805 C CA . ALA A 1 225 ? -4.087 1.689 -19.727 1.00 48.56 225 ALA A CA 1
ATOM 1806 C C . ALA A 1 225 ? -3.532 0.793 -20.845 1.00 48.56 225 ALA A C 1
ATOM 1808 O O . ALA A 1 225 ? -3.990 0.837 -21.990 1.00 48.56 225 ALA A O 1
ATOM 1809 N N . GLU A 1 226 ? -2.555 -0.060 -20.518 1.00 45.06 226 GLU A N 1
ATOM 1810 C CA . GLU A 1 226 ? -2.042 -1.061 -21.454 1.00 45.06 226 GLU A CA 1
ATOM 1811 C C . GLU A 1 226 ? -3.121 -2.121 -21.722 1.00 45.06 226 GLU A C 1
ATOM 1813 O O . GLU A 1 226 ? -3.664 -2.750 -20.810 1.00 45.06 226 GLU A O 1
ATOM 1818 N N . LYS A 1 227 ? -3.454 -2.333 -22.999 1.00 39.00 227 LYS A N 1
ATOM 1819 C CA . LYS A 1 227 ? -4.397 -3.376 -23.403 1.00 39.00 227 LYS A CA 1
ATOM 1820 C C . LYS A 1 227 ? -3.733 -4.737 -23.207 1.00 39.00 227 LYS A C 1
ATOM 1822 O O . LYS A 1 227 ? -2.890 -5.128 -24.014 1.00 39.00 227 LYS A O 1
ATOM 1827 N N . SER A 1 228 ? -4.144 -5.485 -22.183 1.00 40.22 228 SER A N 1
ATOM 1828 C CA . SER A 1 228 ? -3.718 -6.875 -22.041 1.00 40.22 228 SER A CA 1
ATOM 1829 C C . SER A 1 228 ? -4.193 -7.679 -23.257 1.00 40.22 228 SER A C 1
ATOM 1831 O O . SER A 1 228 ? -5.382 -7.766 -23.574 1.00 40.22 228 SER A O 1
ATOM 1833 N N . SER A 1 229 ? -3.238 -8.247 -23.990 1.00 30.41 229 SER A N 1
ATOM 1834 C CA . SER A 1 229 ? -3.513 -9.234 -25.029 1.00 30.41 229 SER A CA 1
ATOM 1835 C C . SER A 1 229 ? -3.684 -10.586 -24.348 1.00 30.41 229 SER A C 1
ATOM 1837 O O . SER A 1 229 ? -2.762 -11.386 -24.259 1.00 30.41 229 SER A O 1
ATOM 1839 N N . ILE A 1 230 ? -4.881 -10.825 -23.815 1.00 27.14 230 ILE A N 1
ATOM 1840 C CA . ILE A 1 230 ? -5.293 -12.184 -23.470 1.00 27.14 230 ILE A CA 1
ATOM 1841 C C . ILE A 1 230 ? -5.562 -12.894 -24.803 1.00 27.14 230 ILE A C 1
ATOM 1843 O O . ILE A 1 230 ? -6.556 -12.605 -25.471 1.00 27.14 230 ILE A O 1
ATOM 1847 N N . SER A 1 231 ? -4.619 -13.747 -25.212 1.00 29.67 231 SER A N 1
ATOM 1848 C CA . SER A 1 231 ? -4.802 -14.780 -26.238 1.00 29.67 231 SER A CA 1
ATOM 1849 C C . SER A 1 231 ? -5.468 -16.009 -25.639 1.00 29.67 231 SER A C 1
ATOM 1851 O O . SER A 1 231 ? -4.950 -16.457 -24.589 1.00 29.67 231 SER A O 1
#

Sequence (231 aa):
MLSNPYVLDILIKNFNQIINQNAHDTDLMFDYRHASQAKLHPVLKNKPDSLWFQLYVDEIGLTNPIGVKKDTQKVTMLYFQLADLPDTVNSMFFESIVQDLNTLQTSGIFIPALRTQLNFAFTVLAGDNLGSNDIGGFQKNLNNGQFCRYCHINYDQRLIPLSQISHPHRTIDQHDNLVQQVINLNTDFILQGVLDVSPFSKLIGFHAITSLPSDLMYDFNEDIAEKSSIS

Foldseek 3Di:
DCPDVVQVVQLVVLLVVVVPPPPDPDPDDPDCCPPPVVCVDPCCVPVVSDFDKDKDKDKDFDQDPPDPDGGPDIDIDIDIDRPSGDPVCVLVVLLVVLVVLQCQQPVADQDVVVNDGHHDDQAADEDALQVLCVLQQFDNPCQAAQQDLFWLDTNVCVPPDPVRDPTHTDDQVNVVVQQVVLVVVVDQDQDSRGRHHRSNPSRVPDHSNRRYDHNCRCCVVVVNDDDDPPD

Solvent-accessible surface area (backbone atoms only — not comparable to full-atom values): 14014 Å² total; per-residue (Å²): 111,83,84,36,68,70,54,45,56,51,39,55,54,44,52,56,50,60,73,67,53,69,82,69,95,53,106,64,86,91,49,63,81,75,34,76,65,40,63,66,31,81,59,42,63,78,38,72,86,58,84,47,76,46,78,47,76,50,76,45,72,46,61,55,94,90,51,99,52,81,58,84,41,74,49,77,46,78,46,75,42,56,74,62,60,59,74,84,52,50,62,60,50,44,48,51,50,35,52,52,50,42,42,31,44,72,69,30,46,78,38,78,95,73,75,40,71,48,62,48,78,76,72,68,54,80,39,50,68,57,56,36,24,50,54,38,14,29,43,66,58,74,86,42,58,26,40,52,78,59,30,70,47,43,50,92,52,69,84,55,56,70,96,80,48,94,60,58,60,64,46,69,72,60,48,53,55,45,39,53,48,37,62,72,65,73,54,99,51,69,54,85,28,36,51,45,73,31,75,52,63,81,25,73,82,47,43,61,74,78,18,47,57,78,28,68,74,57,25,60,77,69,77,64,59,85,80,80,82,83,125

pLDDT: mean 80.75, std 15.21, range [27.14, 97.75]

Nearest PDB structures (foldseek):
  8dn4-assembly1_A  TM=2.881E-01  e=6.601E+00  Homo sapiens
  1qy7-assembly1_A  TM=2.391E-01  e=6.200E+00  Synechococcus elongatus PCC 7942 = FACHB-805